Protein AF-A0A1N6X8H3-F1 (afdb_monomer_lite)

pLDDT: mean 77.15, std 18.6, range [37.75, 98.44]

Secondary structure (DSSP, 8-state):
---------------PPPP----------------HHHHHHHHHHHHHHHHHHHHHHHHHHHHHHHHHHHHHHHTS----GGGS------S--SEEEES---SSPPB---EEEEEEEHHHHHHHHSPTT-EEEE-TTS-TT-EEEEE-TTSBHHHHHHHHHHHHTEEEEEETTTTEEEEEE---TTHHHHHHHHHHHHHHHT--EEE----SS--S--SEEEEETTEEEEEEEPPP---

Structure (mmCIF, N/CA/C/O backbone):
data_AF-A0A1N6X8H3-F1
#
_entry.id   AF-A0A1N6X8H3-F1
#
loop_
_atom_site.group_PDB
_atom_site.id
_atom_site.type_symbol
_atom_site.label_atom_id
_atom_site.label_alt_id
_atom_site.label_comp_id
_atom_site.label_asym_id
_atom_site.label_entity_id
_atom_site.label_seq_id
_atom_site.pdbx_PDB_ins_code
_atom_site.Cartn_x
_atom_site.Cartn_y
_atom_site.Cartn_z
_atom_site.occupancy
_atom_site.B_iso_or_equiv
_atom_site.auth_seq_id
_atom_site.auth_comp_id
_atom_site.auth_asym_id
_atom_site.auth_atom_id
_atom_site.pdbx_PDB_model_num
ATOM 1 N N . MET A 1 1 ? -13.478 -11.233 27.869 1.00 41.69 1 MET A N 1
ATOM 2 C CA . MET A 1 1 ? -14.748 -11.443 28.601 1.00 41.69 1 MET A CA 1
ATOM 3 C C . MET A 1 1 ? -14.805 -12.864 29.155 1.00 41.69 1 MET A C 1
ATOM 5 O O . MET A 1 1 ? -15.107 -13.795 28.424 1.00 41.69 1 MET A O 1
ATOM 9 N N . LYS A 1 2 ? -14.464 -13.043 30.433 1.00 47.00 2 LYS A N 1
ATOM 10 C CA . LYS A 1 2 ? -14.702 -14.271 31.208 1.00 47.00 2 LYS A CA 1
ATOM 11 C C . LYS A 1 2 ? -14.842 -13.828 32.666 1.00 47.00 2 LYS A C 1
ATOM 13 O O . LYS A 1 2 ? -13.850 -13.610 33.349 1.00 47.00 2 LYS A O 1
ATOM 18 N N . TYR A 1 3 ? -16.076 -13.572 33.092 1.00 42.12 3 TYR A N 1
ATOM 19 C CA . TYR A 1 3 ? -16.389 -13.202 34.471 1.00 42.12 3 TYR A CA 1
ATOM 20 C C . TYR A 1 3 ? -16.365 -14.467 35.338 1.00 42.12 3 TYR A C 1
ATOM 22 O O . TYR A 1 3 ? -17.279 -15.285 35.267 1.00 42.12 3 TYR A O 1
ATOM 30 N N . MET A 1 4 ? -15.322 -14.640 36.154 1.00 45.06 4 MET A N 1
ATOM 31 C CA . MET A 1 4 ? -15.336 -15.598 37.263 1.00 45.06 4 MET A CA 1
ATOM 32 C C . MET A 1 4 ? -15.997 -14.934 38.473 1.00 45.06 4 MET A C 1
ATOM 34 O O . MET A 1 4 ? -15.381 -14.127 39.165 1.00 45.06 4 MET A O 1
ATOM 38 N N . LYS A 1 5 ? -17.259 -15.292 38.731 1.00 49.38 5 LYS A N 1
ATOM 39 C CA . LYS A 1 5 ? -17.931 -15.049 40.012 1.00 49.38 5 LYS A CA 1
ATOM 40 C C . LYS A 1 5 ? -17.278 -15.933 41.079 1.00 49.38 5 LYS A C 1
ATOM 42 O O . LYS A 1 5 ? -17.399 -17.154 41.020 1.00 49.38 5 LYS A O 1
ATOM 47 N N . ARG A 1 6 ? -16.590 -15.330 42.050 1.00 52.53 6 ARG A N 1
ATOM 48 C CA . ARG A 1 6 ? -16.213 -15.995 43.305 1.00 52.53 6 ARG A CA 1
ATOM 49 C C . ARG A 1 6 ? -17.296 -15.697 44.340 1.00 52.53 6 ARG A C 1
ATOM 51 O O . ARG A 1 6 ? -17.364 -14.588 44.854 1.00 52.53 6 ARG A O 1
ATOM 58 N N . ASN A 1 7 ? -18.140 -16.688 44.616 1.00 41.06 7 ASN A N 1
ATOM 59 C CA . ASN A 1 7 ? -19.006 -16.702 45.792 1.00 41.06 7 ASN A CA 1
ATOM 60 C C . ASN A 1 7 ? -18.126 -16.985 47.019 1.00 41.06 7 ASN A C 1
ATOM 62 O O . ASN A 1 7 ? -17.611 -18.094 47.157 1.00 41.06 7 ASN A O 1
ATOM 66 N N . LEU A 1 8 ? -17.937 -15.990 47.890 1.00 49.53 8 LEU A N 1
ATOM 67 C CA . LEU A 1 8 ? -17.409 -16.211 49.235 1.00 49.53 8 LEU A CA 1
ATOM 68 C C . LEU A 1 8 ? -18.551 -16.749 50.104 1.00 49.53 8 LEU A C 1
ATOM 70 O O . LEU A 1 8 ? -19.510 -16.037 50.397 1.00 49.53 8 LEU A O 1
ATOM 74 N N . GLY A 1 9 ? -18.457 -18.025 50.473 1.00 40.72 9 GLY A N 1
ATOM 75 C CA . GLY A 1 9 ? -19.319 -18.638 51.474 1.00 40.72 9 GLY A CA 1
ATOM 76 C C . GLY A 1 9 ? -19.023 -18.054 52.853 1.00 40.72 9 GLY A C 1
ATOM 77 O O . GLY A 1 9 ? -17.878 -18.046 53.301 1.00 40.72 9 GLY A O 1
ATOM 78 N N . ILE A 1 10 ? -20.067 -17.566 53.516 1.00 44.69 10 ILE A N 1
ATOM 79 C CA . ILE A 1 10 ? -20.043 -17.147 54.916 1.00 44.69 10 ILE A CA 1
ATOM 80 C C . ILE A 1 10 ? -19.961 -18.423 55.762 1.00 44.69 10 ILE A C 1
ATOM 82 O O . ILE A 1 10 ? -20.911 -19.201 55.825 1.00 44.69 10 ILE A O 1
ATOM 86 N N . ALA A 1 11 ? -18.802 -18.665 56.372 1.00 44.19 11 ALA A N 1
ATOM 87 C CA . ALA A 1 11 ? -18.611 -19.741 57.333 1.00 44.19 11 ALA A CA 1
ATOM 88 C C . ALA A 1 11 ? -19.259 -19.349 58.671 1.00 44.19 11 ALA A C 1
ATOM 90 O O . ALA A 1 11 ? -18.805 -18.427 59.346 1.00 44.19 11 ALA A O 1
ATOM 91 N N . ALA A 1 12 ? -20.328 -20.051 59.048 1.00 45.06 12 ALA A N 1
ATOM 92 C CA . ALA A 1 12 ? -20.916 -19.974 60.378 1.00 45.06 12 ALA A CA 1
ATOM 93 C C . ALA A 1 12 ? -20.013 -20.722 61.375 1.00 45.06 12 ALA A C 1
ATOM 95 O O . ALA A 1 12 ? -19.942 -21.950 61.363 1.00 45.06 12 ALA A O 1
ATOM 96 N N . LEU A 1 13 ? -19.307 -19.976 62.226 1.00 45.41 13 LEU A N 1
ATOM 97 C CA . LEU A 1 13 ? -18.529 -20.522 63.335 1.00 45.41 13 LEU A CA 1
ATOM 98 C C . LEU A 1 13 ? -19.456 -20.689 64.552 1.00 45.41 13 LEU A C 1
ATOM 100 O O . LEU A 1 13 ? -19.753 -19.725 65.254 1.00 45.41 13 LEU A O 1
ATOM 104 N N . ILE A 1 14 ? -19.937 -21.910 64.789 1.00 48.34 14 ILE A N 1
ATOM 105 C CA . ILE A 1 14 ? -20.640 -22.287 66.024 1.00 48.34 14 ILE A CA 1
ATOM 106 C C . ILE A 1 14 ? -19.569 -22.704 67.036 1.00 48.34 14 ILE A C 1
ATOM 108 O O . ILE A 1 14 ? -19.015 -23.798 66.955 1.00 48.34 14 ILE A O 1
ATOM 112 N N . GLY A 1 15 ? -19.239 -21.798 67.957 1.00 42.59 15 GLY A N 1
ATOM 113 C CA . GLY A 1 15 ? -18.366 -22.064 69.097 1.00 42.59 15 GLY A CA 1
ATOM 114 C C . GLY A 1 15 ? -19.185 -22.437 70.329 1.00 42.59 15 GLY A C 1
ATOM 115 O O . GLY A 1 15 ? -19.871 -21.594 70.903 1.00 42.59 15 GLY A O 1
ATOM 116 N N . THR A 1 16 ? -19.109 -23.702 70.732 1.00 43.97 16 THR A N 1
ATOM 117 C CA . THR A 1 16 ? -19.693 -24.243 71.964 1.00 43.97 16 THR A CA 1
ATOM 118 C C . THR A 1 16 ? -18.916 -23.726 73.179 1.00 43.97 16 THR A C 1
ATOM 120 O O . THR A 1 16 ? -17.730 -24.018 73.320 1.00 43.97 16 THR A O 1
ATOM 123 N N . ILE A 1 17 ? -19.571 -22.975 74.068 1.00 47.41 17 ILE A N 1
ATOM 124 C CA . ILE A 1 17 ? -19.000 -22.525 75.347 1.00 47.41 17 ILE A CA 1
ATOM 125 C C . ILE A 1 17 ? -19.418 -23.513 76.441 1.00 47.41 17 ILE A C 1
ATOM 127 O O . ILE A 1 17 ? -20.605 -23.707 76.699 1.00 47.41 17 ILE A O 1
ATOM 131 N N . ALA A 1 18 ? -18.426 -24.140 77.074 1.00 46.22 18 ALA A N 1
ATOM 132 C CA . ALA A 1 18 ? -18.598 -24.968 78.259 1.00 46.22 18 ALA A CA 1
ATOM 133 C C . ALA A 1 18 ? -18.767 -24.082 79.506 1.00 46.22 18 ALA A C 1
ATOM 135 O O . ALA A 1 18 ? -17.963 -23.187 79.761 1.00 46.22 18 ALA A O 1
ATOM 136 N N . LEU A 1 19 ? -19.821 -24.355 80.276 1.00 45.12 19 LEU A N 1
ATOM 137 C CA . LEU A 1 19 ? -20.114 -23.753 81.575 1.00 45.12 19 LEU A CA 1
ATOM 138 C C . LEU A 1 19 ? -19.114 -24.238 82.637 1.00 45.12 19 LEU A C 1
ATOM 140 O O . LEU A 1 19 ? -19.075 -25.429 82.945 1.00 45.12 19 LEU A O 1
ATOM 144 N N . SER A 1 20 ? -18.386 -23.311 83.263 1.00 43.59 20 SER A N 1
ATOM 145 C CA . SER A 1 20 ? -17.896 -23.477 84.633 1.00 43.59 20 SER A CA 1
ATOM 146 C C . SER A 1 20 ? -18.499 -22.378 85.512 1.00 43.59 20 SER A C 1
ATOM 148 O O . SER A 1 20 ? -18.544 -21.203 85.154 1.00 43.59 20 SER A O 1
ATOM 150 N N . LEU A 1 21 ? -19.069 -22.811 86.634 1.00 49.66 21 LEU A N 1
ATOM 151 C CA . LEU A 1 21 ? -19.737 -21.991 87.638 1.00 49.66 21 LEU A CA 1
ATOM 152 C C . LEU A 1 21 ? -18.700 -21.218 88.459 1.00 49.66 21 LEU A C 1
ATOM 154 O O . LEU A 1 21 ? -17.760 -21.818 88.978 1.00 49.66 21 LEU A O 1
ATOM 158 N N . GLY A 1 22 ? -18.917 -19.918 88.651 1.00 48.22 22 GLY A N 1
ATOM 159 C CA . GLY A 1 22 ? -18.161 -19.133 89.622 1.00 48.22 22 GLY A CA 1
ATOM 160 C C . GLY A 1 22 ? -18.391 -17.633 89.482 1.00 48.22 22 GLY A C 1
ATOM 161 O O . GLY A 1 22 ? -17.963 -17.052 88.497 1.00 48.22 22 GLY A O 1
ATOM 162 N N . THR A 1 23 ? -19.031 -17.068 90.511 1.00 47.19 23 THR A N 1
ATOM 163 C CA . THR A 1 23 ? -19.213 -15.644 90.855 1.00 47.19 23 THR A CA 1
ATOM 164 C C . THR A 1 23 ? -20.127 -14.784 89.967 1.00 47.19 23 THR A C 1
ATOM 166 O O . THR A 1 23 ? -19.977 -14.654 88.757 1.00 47.19 23 THR A O 1
ATOM 169 N N . GLU A 1 24 ? -21.114 -14.172 90.632 1.00 49.62 24 GLU A N 1
ATOM 170 C CA . GLU A 1 24 ? -22.126 -13.263 90.089 1.00 49.62 24 GLU A CA 1
ATOM 171 C C . GLU A 1 24 ? -21.493 -11.967 89.556 1.00 49.62 24 GLU A C 1
ATOM 173 O O . GLU A 1 24 ? -21.502 -10.918 90.198 1.00 49.62 24 GLU A O 1
ATOM 178 N N . ALA A 1 25 ? -20.940 -12.019 88.349 1.00 47.16 25 ALA A N 1
ATOM 179 C CA . ALA A 1 25 ? -20.720 -10.827 87.550 1.00 47.16 25 ALA A CA 1
ATOM 180 C C . ALA A 1 25 ? -22.049 -10.472 86.872 1.00 47.16 25 ALA A C 1
ATOM 182 O O . ALA A 1 25 ? -22.536 -11.210 86.015 1.00 47.16 25 ALA A O 1
ATOM 183 N N . GLN A 1 26 ? -22.653 -9.346 87.258 1.00 55.22 26 GLN A N 1
ATOM 184 C CA . GLN A 1 26 ? -23.800 -8.771 86.556 1.00 55.22 26 GLN A CA 1
ATOM 185 C C . GLN A 1 26 ? -23.383 -8.377 85.131 1.00 55.22 26 GLN A C 1
ATOM 187 O O . GLN A 1 26 ? -22.990 -7.243 84.859 1.00 55.22 26 GLN A O 1
ATOM 192 N N . ALA A 1 27 ? -23.452 -9.332 84.209 1.00 47.75 27 ALA A N 1
ATOM 193 C CA . ALA A 1 27 ? -23.262 -9.099 82.792 1.00 47.75 27 ALA A CA 1
ATOM 194 C C . ALA A 1 27 ? -24.467 -8.304 82.267 1.00 47.75 27 ALA A C 1
ATOM 196 O O . ALA A 1 27 ? -25.529 -8.854 81.977 1.00 47.75 27 ALA A O 1
ATOM 197 N N . ARG A 1 28 ? -24.318 -6.979 82.165 1.00 50.69 28 ARG A N 1
ATOM 198 C CA . ARG A 1 28 ? -25.241 -6.141 81.393 1.00 50.69 28 ARG A CA 1
ATOM 199 C C . ARG A 1 28 ? -25.093 -6.505 79.918 1.00 50.69 28 ARG A C 1
ATOM 201 O O . ARG A 1 28 ? -24.111 -6.139 79.278 1.00 50.69 28 ARG A O 1
ATOM 208 N N . LEU A 1 29 ? -26.081 -7.220 79.390 1.00 46.72 29 LEU A N 1
ATOM 209 C CA . LEU A 1 29 ? -26.245 -7.454 77.961 1.00 46.72 29 LEU A CA 1
ATOM 210 C C . LEU A 1 29 ? -26.566 -6.113 77.283 1.00 46.72 29 LEU A C 1
ATOM 212 O O . LEU A 1 29 ? -27.698 -5.637 77.323 1.00 46.72 29 LEU A O 1
ATOM 216 N N . VAL A 1 30 ? -25.557 -5.478 76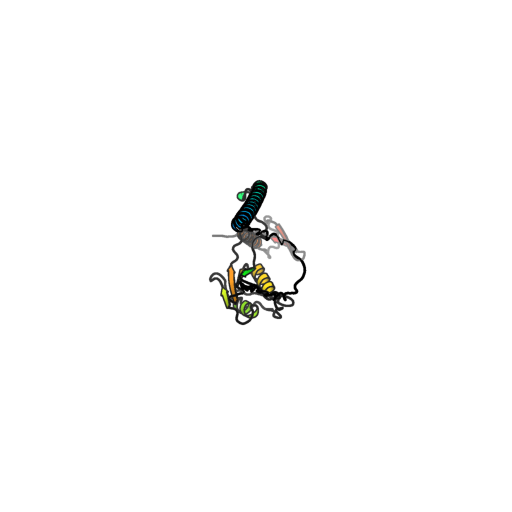.690 1.00 52.34 30 VAL A N 1
ATOM 217 C CA . VAL A 1 30 ? -25.744 -4.302 75.833 1.00 52.34 30 VAL A CA 1
ATOM 218 C C . VAL A 1 30 ? -25.999 -4.824 74.423 1.00 52.34 30 VAL A C 1
ATOM 220 O O . VAL A 1 30 ? -25.072 -5.213 73.717 1.00 52.34 30 VAL A O 1
ATOM 223 N N . ILE A 1 31 ? -27.269 -4.891 74.026 1.00 51.56 31 ILE A N 1
ATOM 224 C CA . ILE A 1 31 ? -27.651 -5.206 72.647 1.00 51.56 31 ILE A CA 1
ATOM 225 C C . ILE A 1 31 ? -27.338 -3.965 71.809 1.00 51.56 31 ILE A C 1
ATOM 227 O O . ILE A 1 31 ? -28.112 -3.012 71.778 1.00 51.56 31 ILE A O 1
ATOM 231 N N . ILE A 1 32 ? -26.178 -3.956 71.156 1.00 54.97 32 ILE A N 1
ATOM 232 C CA . ILE A 1 32 ? -25.848 -2.955 70.141 1.00 54.97 32 ILE A CA 1
ATOM 233 C C . ILE A 1 32 ? -26.652 -3.338 68.895 1.00 54.97 32 ILE A C 1
ATOM 235 O O . ILE A 1 32 ? -26.255 -4.219 68.133 1.00 54.97 32 ILE A O 1
ATOM 239 N N . GLN A 1 33 ? -27.822 -2.725 68.710 1.00 57.78 33 GLN A N 1
ATOM 240 C CA . GLN A 1 33 ? -28.518 -2.773 67.427 1.00 57.78 33 GLN A CA 1
ATOM 241 C C . GLN A 1 33 ? -27.672 -1.992 66.422 1.00 57.78 33 GLN A C 1
ATOM 243 O O . GLN A 1 33 ? -27.722 -0.766 66.363 1.00 57.78 33 GLN A O 1
ATOM 248 N N . HIS A 1 34 ? -26.839 -2.705 65.664 1.00 57.81 34 HIS A N 1
ATOM 249 C CA . HIS A 1 34 ? -26.201 -2.129 64.492 1.00 57.81 34 HIS A CA 1
ATOM 250 C C . HIS A 1 34 ? -27.289 -1.825 63.468 1.00 57.81 34 HIS A C 1
ATOM 252 O O . HIS A 1 34 ? -27.875 -2.731 62.875 1.00 57.81 34 HIS A O 1
ATOM 258 N N . ASP A 1 35 ? -27.563 -0.539 63.297 1.00 71.44 35 ASP A N 1
ATOM 259 C CA . ASP A 1 35 ? -28.580 -0.026 62.394 1.00 71.44 35 ASP A CA 1
ATOM 260 C C . ASP A 1 35 ? -28.075 -0.159 60.945 1.00 71.44 35 ASP A C 1
ATOM 262 O O . ASP A 1 35 ? -27.539 0.772 60.345 1.00 71.44 35 ASP A O 1
ATOM 266 N N . GLN A 1 36 ? -28.151 -1.376 60.393 1.00 75.00 36 GLN A N 1
ATOM 267 C CA . GLN A 1 36 ? -27.615 -1.722 59.067 1.00 75.00 36 GLN A CA 1
ATOM 268 C C . GLN A 1 36 ? -28.177 -0.828 57.951 1.00 75.00 36 GLN A C 1
ATOM 270 O O . GLN A 1 36 ? -27.503 -0.587 56.952 1.00 75.00 36 GLN A O 1
ATOM 275 N N . ALA A 1 37 ? -29.381 -0.284 58.145 1.00 74.00 37 ALA A N 1
ATOM 276 C CA . ALA A 1 37 ? -29.999 0.666 57.230 1.00 74.00 37 ALA A CA 1
ATOM 277 C C . ALA A 1 37 ? -29.229 1.998 57.138 1.00 74.00 37 ALA A C 1
ATOM 279 O O . ALA A 1 37 ? -29.144 2.580 56.057 1.00 74.00 37 ALA A O 1
ATOM 280 N N . ALA A 1 38 ? -28.635 2.471 58.239 1.00 77.31 38 ALA A N 1
ATOM 281 C CA . ALA A 1 38 ? -27.833 3.692 58.242 1.00 77.31 38 ALA A CA 1
ATOM 282 C C . ALA A 1 38 ? -26.515 3.499 57.474 1.00 77.31 38 ALA A C 1
ATOM 284 O O . ALA A 1 38 ? -26.146 4.352 56.671 1.00 77.31 38 ALA A O 1
ATOM 285 N N . ILE A 1 39 ? -25.872 2.339 57.645 1.00 79.19 39 ILE A N 1
ATOM 286 C CA . ILE A 1 39 ? -24.613 1.987 56.969 1.00 79.19 39 ILE A CA 1
ATOM 287 C C . ILE A 1 39 ? -24.816 1.867 55.451 1.00 79.19 39 ILE A C 1
ATOM 289 O O . ILE A 1 39 ? -24.017 2.388 54.679 1.00 79.19 39 ILE A O 1
ATOM 293 N N . ILE A 1 40 ? -25.904 1.228 55.006 1.00 83.19 40 ILE A N 1
ATOM 294 C CA . ILE A 1 40 ? -26.219 1.100 53.571 1.00 83.19 40 ILE A CA 1
ATOM 295 C C . ILE A 1 40 ? -26.457 2.479 52.945 1.00 83.19 40 ILE A C 1
ATOM 297 O O . ILE A 1 40 ? -25.931 2.775 51.876 1.00 83.19 40 ILE A O 1
ATOM 301 N N . LYS A 1 41 ? -27.191 3.355 53.638 1.00 85.62 41 LYS A N 1
ATOM 302 C CA . LYS A 1 41 ? -27.473 4.715 53.162 1.00 85.62 41 LYS A CA 1
ATOM 303 C C . LYS A 1 41 ? -26.212 5.580 53.054 1.00 85.62 41 LYS A C 1
ATOM 305 O O . LYS A 1 41 ? -26.138 6.456 52.193 1.00 85.62 41 LYS A O 1
ATOM 310 N N . GLU A 1 42 ? -25.235 5.357 53.927 1.00 86.31 42 GLU A N 1
ATOM 311 C CA . GLU A 1 42 ? -23.939 6.035 53.885 1.00 86.31 42 GLU A CA 1
ATOM 312 C C . GLU A 1 42 ? -23.081 5.525 52.719 1.00 86.31 42 GLU A C 1
ATOM 314 O O . GLU A 1 42 ? -22.592 6.330 51.930 1.00 86.31 42 GLU A O 1
ATOM 319 N N . GLN A 1 43 ? -23.031 4.207 52.501 1.00 87.88 43 GLN A N 1
ATOM 320 C CA . GLN A 1 43 ? -22.351 3.607 51.346 1.00 87.88 43 GLN A CA 1
ATOM 321 C C . GLN A 1 43 ? -22.957 4.039 50.003 1.00 87.88 43 GLN A C 1
ATOM 323 O O . GLN A 1 43 ? -22.231 4.266 49.036 1.00 87.88 43 GLN A O 1
ATOM 328 N N . GLU A 1 44 ? -24.282 4.176 49.923 1.00 89.81 44 GLU A N 1
ATOM 329 C CA . GLU A 1 44 ? -24.955 4.683 48.723 1.00 89.81 44 GLU A CA 1
ATOM 330 C C . GLU A 1 44 ? -24.615 6.152 48.449 1.00 89.81 44 GLU A C 1
ATOM 332 O O . GLU A 1 44 ? -24.423 6.527 47.292 1.00 89.81 44 GLU A O 1
ATOM 337 N N . ARG A 1 45 ? -24.481 6.978 49.495 1.00 88.88 45 ARG A N 1
ATOM 338 C CA . ARG A 1 45 ? -24.030 8.371 49.360 1.00 88.88 45 ARG A CA 1
ATOM 339 C C . ARG A 1 45 ? -22.582 8.460 48.897 1.00 88.88 45 ARG A C 1
ATOM 341 O O . ARG A 1 45 ? -22.309 9.206 47.964 1.00 88.88 45 ARG A O 1
ATOM 348 N N . GLU A 1 46 ? -21.684 7.685 49.500 1.00 90.31 46 GLU A N 1
ATOM 349 C CA . GLU A 1 46 ? -20.273 7.643 49.098 1.00 90.31 46 GLU A CA 1
ATOM 350 C C . GLU A 1 46 ? -20.116 7.169 47.652 1.00 90.31 46 GLU A C 1
ATOM 352 O O . GLU A 1 46 ? -19.351 7.750 46.881 1.00 90.31 46 GLU A O 1
ATOM 357 N N . LYS A 1 47 ? -20.881 6.147 47.254 1.00 92.19 47 LYS A N 1
ATOM 358 C CA . LYS A 1 47 ? -20.880 5.645 45.880 1.00 92.19 47 LYS A CA 1
ATOM 359 C C . LYS A 1 47 ? -21.395 6.695 44.894 1.00 92.19 47 LYS A C 1
ATOM 361 O O . LYS A 1 47 ? -20.759 6.900 43.865 1.00 92.19 47 LYS A O 1
ATOM 366 N N . ALA A 1 48 ? -22.496 7.375 45.212 1.00 91.12 48 ALA A N 1
ATOM 367 C CA . ALA A 1 48 ? -23.032 8.440 44.367 1.00 91.12 48 ALA A CA 1
ATOM 368 C C . ALA A 1 48 ? -22.060 9.628 44.251 1.00 91.12 48 ALA A C 1
ATOM 370 O O . ALA A 1 48 ? -21.917 10.208 43.178 1.00 91.12 48 ALA A O 1
ATOM 371 N N . GLU A 1 49 ? -21.351 9.972 45.329 1.00 93.06 49 GLU A N 1
ATOM 372 C CA . GLU A 1 49 ? -20.335 11.028 45.307 1.00 93.06 49 GLU A CA 1
ATOM 373 C C . GLU A 1 49 ? -19.112 10.633 44.462 1.00 93.06 49 GLU A C 1
ATOM 375 O O . GLU A 1 49 ? -18.579 11.455 43.715 1.00 93.06 49 GLU A O 1
ATOM 380 N N . LEU A 1 50 ? -18.679 9.372 44.541 1.00 91.19 50 LEU A N 1
ATOM 381 C CA . LEU A 1 50 ? -17.604 8.826 43.707 1.00 91.19 50 LEU A CA 1
ATOM 382 C C . LEU A 1 50 ? -17.982 8.790 42.224 1.00 91.19 50 LEU A C 1
ATOM 384 O O . LEU A 1 50 ? -17.169 9.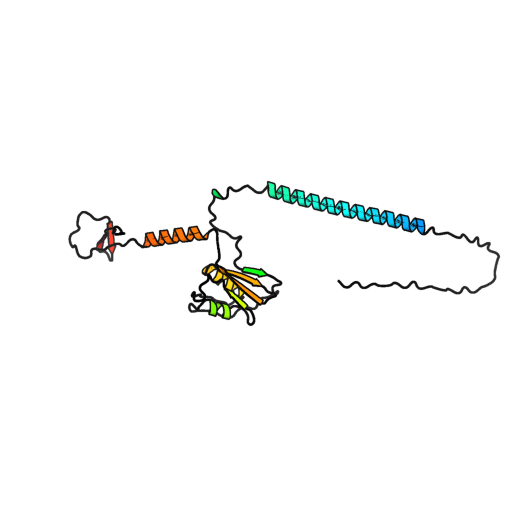176 41.385 1.00 91.19 50 LEU A O 1
ATOM 388 N N . GLU A 1 51 ? -19.203 8.361 41.900 1.00 92.50 51 GLU A N 1
ATOM 389 C CA . GLU A 1 51 ? -19.714 8.356 40.525 1.00 92.50 51 GLU A CA 1
ATOM 390 C C . GLU A 1 51 ? -19.793 9.786 39.969 1.00 92.50 51 GLU A C 1
ATOM 392 O O . GLU A 1 51 ? -19.264 10.045 38.890 1.00 92.50 51 GLU A O 1
ATOM 397 N N . ALA A 1 52 ? -20.306 10.746 40.745 1.00 92.62 52 ALA A N 1
ATOM 398 C CA . ALA A 1 52 ? -20.355 12.151 40.338 1.00 92.62 52 ALA A CA 1
ATOM 399 C C . ALA A 1 52 ? -18.957 12.768 40.124 1.00 92.62 52 ALA A C 1
ATOM 401 O O . ALA A 1 52 ? -18.754 13.534 39.181 1.00 92.62 52 ALA A O 1
ATOM 402 N N . LYS A 1 53 ? -17.969 12.425 40.966 1.00 93.31 53 LYS A N 1
ATOM 403 C CA . LYS A 1 53 ? -16.574 12.869 40.783 1.00 93.31 53 LYS A CA 1
ATOM 404 C C . LYS A 1 53 ? -15.954 12.290 39.513 1.00 93.31 53 LYS A C 1
ATOM 406 O O . LYS A 1 53 ? -15.282 13.020 38.789 1.00 93.31 53 LYS A O 1
ATOM 411 N N . LEU A 1 54 ? -16.200 11.010 39.230 1.00 93.31 54 LEU A N 1
ATOM 412 C CA . LEU A 1 54 ? -15.690 10.353 38.029 1.00 93.31 54 LEU A CA 1
ATOM 413 C C . LEU A 1 54 ? -16.298 10.956 36.754 1.00 93.31 54 LEU A C 1
ATOM 415 O O . LEU A 1 54 ? -15.581 11.184 35.782 1.00 93.31 54 LEU A O 1
ATOM 419 N N . GLU A 1 55 ? -17.601 11.240 36.756 1.00 93.19 55 GLU A N 1
ATOM 420 C CA . GLU A 1 55 ? -18.278 11.884 35.624 1.00 93.19 55 GLU A CA 1
ATOM 421 C C . GLU A 1 55 ? -17.768 13.311 35.390 1.00 93.19 55 GLU A C 1
ATOM 423 O O . GLU A 1 55 ? -17.488 13.688 34.250 1.00 93.19 55 GLU A O 1
ATOM 428 N N . ALA A 1 56 ? -17.570 14.089 36.459 1.00 92.56 56 ALA A N 1
ATOM 429 C CA . ALA A 1 56 ? -17.007 15.435 36.364 1.00 92.56 56 ALA A CA 1
ATOM 430 C C . ALA A 1 56 ? -15.572 15.428 35.805 1.00 92.56 56 ALA A C 1
ATOM 432 O O . ALA A 1 56 ? -15.233 16.261 34.964 1.00 92.56 56 ALA A O 1
ATOM 433 N N . GLU A 1 57 ? -14.741 14.467 36.218 1.00 93.69 57 GLU A N 1
ATOM 434 C CA . GLU A 1 57 ? -13.380 14.301 35.695 1.00 93.69 57 GLU A CA 1
ATOM 435 C C . GLU A 1 57 ? -13.381 13.908 34.208 1.00 93.69 57 GLU A C 1
ATOM 437 O O . GLU A 1 57 ? -12.609 14.450 33.414 1.00 93.69 57 GLU A O 1
ATOM 442 N N . GLN A 1 58 ? -14.272 12.999 33.798 1.00 93.44 58 GLN A N 1
ATOM 443 C CA . GLN A 1 58 ? -14.410 12.614 32.391 1.00 93.44 58 GLN A CA 1
ATOM 444 C C . GLN A 1 58 ? -14.847 13.791 31.515 1.00 93.44 58 GLN A C 1
ATOM 446 O O . GLN A 1 58 ? -14.282 13.983 30.438 1.00 93.44 58 GLN A O 1
ATOM 451 N N . LEU A 1 59 ? -15.805 14.594 31.984 1.00 93.19 59 LEU A N 1
ATOM 452 C CA . LEU A 1 59 ? -16.264 15.798 31.291 1.00 93.19 59 LEU A CA 1
ATOM 453 C C . LEU A 1 59 ? -15.151 16.841 31.151 1.00 93.19 59 LEU A C 1
ATOM 455 O O . LEU A 1 59 ? -14.944 17.352 30.052 1.00 93.19 59 LEU A O 1
ATOM 459 N N . ALA A 1 60 ? -14.389 17.099 32.217 1.00 93.69 60 ALA A N 1
ATOM 460 C CA . ALA A 1 60 ? -13.253 18.020 32.169 1.00 93.69 60 ALA A CA 1
ATOM 461 C C . ALA A 1 60 ? -12.195 17.564 31.150 1.00 93.69 60 ALA A C 1
ATOM 463 O O . ALA A 1 60 ? -11.691 18.362 30.363 1.00 93.69 60 ALA A O 1
ATOM 464 N N . ARG A 1 61 ? -11.918 16.256 31.094 1.00 92.81 61 ARG A N 1
ATOM 465 C CA . ARG A 1 61 ? -10.960 15.679 30.142 1.00 92.81 61 ARG A CA 1
ATOM 466 C C . ARG A 1 61 ? -11.439 15.729 28.690 1.00 92.81 61 ARG A C 1
ATOM 468 O O . ARG A 1 61 ? -10.618 15.751 27.775 1.00 92.81 61 ARG A O 1
ATOM 475 N N . ILE A 1 62 ? -12.751 15.689 28.457 1.00 92.19 62 ILE A N 1
ATOM 476 C CA . ILE A 1 62 ? -13.327 15.879 27.119 1.00 92.19 62 ILE A CA 1
ATOM 477 C C . ILE A 1 62 ? -13.183 17.345 26.704 1.00 92.19 62 ILE A C 1
ATOM 479 O O . ILE A 1 62 ? -12.690 17.600 25.610 1.00 92.19 62 ILE A O 1
ATOM 483 N N . GLN A 1 63 ? -13.525 18.286 27.589 1.00 91.88 63 GLN A N 1
ATOM 484 C CA . GLN A 1 63 ? -13.409 19.723 27.317 1.00 91.88 63 GLN A CA 1
ATOM 485 C C . GLN A 1 63 ? -11.964 20.142 27.025 1.00 91.88 63 GLN A C 1
ATOM 487 O O . GLN A 1 63 ? -11.721 20.834 26.042 1.00 91.88 63 GLN A O 1
ATOM 492 N N . GLU A 1 64 ? -10.994 19.649 27.799 1.00 92.94 64 GLU A N 1
ATOM 493 C CA . GLU A 1 64 ? -9.568 19.909 27.557 1.00 92.94 64 GLU A CA 1
ATOM 494 C C . GLU A 1 64 ? -9.130 19.441 26.157 1.00 92.94 64 GLU A C 1
ATOM 496 O O . GLU A 1 64 ? -8.457 20.168 25.427 1.00 92.94 64 GLU A O 1
ATOM 501 N N . LYS A 1 65 ? -9.566 18.247 25.734 1.00 91.88 65 LYS A N 1
ATOM 502 C CA . LYS A 1 65 ? -9.265 17.727 24.391 1.00 91.88 65 LYS A CA 1
ATOM 503 C C . LYS A 1 65 ? -9.935 18.531 23.282 1.00 91.88 65 LYS A C 1
ATOM 505 O O . LYS A 1 65 ? -9.355 18.677 22.210 1.00 91.88 65 LYS A O 1
ATOM 510 N N . GLU A 1 66 ? -11.154 19.012 23.504 1.00 92.12 66 GLU A N 1
ATOM 511 C CA . GLU A 1 66 ? -11.858 19.853 22.534 1.00 92.12 66 GLU A CA 1
ATOM 512 C C . GLU A 1 66 ? -11.164 21.208 22.362 1.00 92.12 66 GLU A C 1
ATOM 514 O O . GLU A 1 66 ? -10.983 21.661 21.230 1.00 92.12 66 GLU A O 1
ATOM 519 N N . GLU A 1 67 ? -10.711 21.823 23.458 1.00 90.81 67 GLU A N 1
ATOM 520 C CA . GLU A 1 67 ? -9.926 23.060 23.415 1.00 90.81 67 GLU A CA 1
ATOM 521 C C . GLU A 1 67 ? -8.578 22.855 22.711 1.00 90.81 67 GLU A C 1
ATOM 523 O O . GLU A 1 67 ? -8.191 23.683 21.884 1.00 90.81 67 GLU A O 1
ATOM 528 N N . GLU A 1 68 ? -7.899 21.728 22.949 1.00 88.12 68 GLU A N 1
ATOM 529 C CA . GLU A 1 68 ? -6.651 21.378 22.260 1.00 88.12 68 GLU A CA 1
ATOM 530 C C . GLU A 1 68 ? -6.865 21.199 20.748 1.00 88.12 68 GLU A C 1
ATOM 532 O O . GLU A 1 68 ? -6.123 21.765 19.941 1.00 88.12 68 GLU A O 1
ATOM 537 N N . ILE A 1 69 ? -7.913 20.473 20.338 1.00 85.12 69 ILE A N 1
ATOM 538 C CA . ILE A 1 69 ? -8.261 20.299 18.918 1.00 85.12 69 ILE A CA 1
ATOM 539 C C . ILE A 1 69 ? -8.544 21.655 18.270 1.00 85.12 69 ILE A C 1
ATOM 541 O O . ILE A 1 69 ? -8.037 21.933 17.181 1.00 85.12 69 ILE A O 1
ATOM 545 N N . LYS A 1 70 ? -9.305 22.518 18.948 1.00 85.12 70 LYS A N 1
ATOM 546 C CA . LYS A 1 70 ? -9.654 23.842 18.434 1.00 85.12 70 LYS A CA 1
ATOM 547 C C . LYS A 1 70 ? -8.428 24.748 18.304 1.00 85.12 70 LYS A C 1
ATOM 549 O O . LYS A 1 70 ? -8.263 25.392 17.271 1.00 85.12 70 LYS A O 1
ATOM 554 N N . ALA A 1 71 ? -7.530 24.741 19.288 1.00 84.06 71 ALA A N 1
ATOM 555 C CA . ALA A 1 71 ? -6.272 25.484 19.222 1.00 84.06 71 ALA A CA 1
ATOM 556 C C . ALA A 1 71 ? -5.380 24.998 18.066 1.00 84.06 71 ALA A C 1
ATOM 558 O O . ALA A 1 71 ? -4.782 25.806 17.355 1.00 84.06 71 ALA A O 1
ATOM 559 N N . VAL A 1 72 ? -5.328 23.683 17.825 1.00 81.25 72 VAL A N 1
ATOM 560 C CA . VAL A 1 72 ? -4.599 23.100 16.689 1.00 81.25 72 VAL A CA 1
ATOM 561 C C . VAL A 1 72 ? -5.235 23.489 15.351 1.00 81.25 72 VAL A C 1
ATOM 563 O O . VAL A 1 72 ? -4.514 23.734 14.385 1.00 81.25 72 VAL A O 1
ATOM 566 N N . GLU A 1 73 ? -6.563 23.561 15.263 1.00 79.00 73 GLU A N 1
ATOM 567 C CA . GLU A 1 73 ? -7.258 24.008 14.052 1.00 79.00 73 GLU A CA 1
ATOM 568 C C . GLU A 1 73 ? -7.068 25.499 13.769 1.00 79.00 73 GLU A C 1
ATOM 570 O O . GLU A 1 73 ? -6.827 25.866 12.619 1.00 79.00 73 GLU A O 1
ATOM 575 N N . GLU A 1 74 ? -7.106 26.350 14.794 1.00 80.38 74 GLU A N 1
ATOM 576 C CA . GLU A 1 74 ? -6.839 27.787 14.663 1.00 80.38 74 GLU A CA 1
ATOM 577 C C . GLU A 1 74 ? -5.368 28.067 14.309 1.00 80.38 74 GLU A C 1
ATOM 579 O O . GLU A 1 74 ? -5.076 29.009 13.571 1.00 80.38 74 GLU A O 1
ATOM 584 N N . ALA A 1 75 ? -4.444 27.209 14.753 1.00 76.06 75 ALA A N 1
ATOM 585 C CA . ALA A 1 75 ? -3.028 27.279 14.398 1.00 76.06 75 ALA A CA 1
ATOM 586 C C . ALA A 1 75 ? -2.707 26.760 12.981 1.00 76.06 75 ALA A C 1
ATOM 588 O O . ALA A 1 75 ? -1.586 26.957 12.497 1.00 76.06 75 ALA A O 1
ATOM 589 N N . LYS A 1 76 ? -3.646 26.105 12.278 1.00 77.44 76 LYS A N 1
ATOM 590 C CA . LYS A 1 76 ? -3.427 25.696 10.882 1.00 77.44 76 LYS A CA 1
ATOM 591 C C . LYS A 1 76 ? -3.446 26.928 9.982 1.00 77.44 76 LYS A C 1
ATOM 593 O O . LYS A 1 76 ? -4.490 27.516 9.707 1.00 77.44 76 LYS A O 1
ATOM 598 N N . VAL A 1 77 ? -2.271 27.278 9.465 1.00 76.44 77 VAL A N 1
ATOM 599 C CA . VAL A 1 77 ? -2.117 28.262 8.390 1.00 76.44 77 VAL A CA 1
ATOM 600 C C . VAL A 1 77 ? -3.037 27.868 7.232 1.00 76.44 77 VAL A C 1
ATOM 602 O O . VAL A 1 77 ? -2.940 26.764 6.694 1.00 76.44 77 VAL A O 1
ATOM 605 N N . ARG A 1 78 ? -3.960 28.761 6.862 1.00 69.75 78 ARG A N 1
ATOM 606 C CA . ARG A 1 78 ? -4.829 28.567 5.699 1.00 69.75 78 ARG A CA 1
ATOM 607 C C . ARG A 1 78 ? -3.990 28.757 4.441 1.00 69.75 78 ARG A C 1
ATOM 609 O O . ARG A 1 78 ? -3.671 29.882 4.072 1.00 69.75 78 ARG A O 1
ATOM 616 N N . PHE A 1 79 ? -3.613 27.652 3.812 1.00 72.38 79 PHE A N 1
ATOM 617 C CA . PHE A 1 79 ? -2.963 27.670 2.508 1.00 72.38 79 PHE A CA 1
ATOM 618 C C . PHE A 1 79 ? -4.023 27.854 1.424 1.00 72.38 79 PHE A C 1
ATOM 620 O O . PHE A 1 79 ? -5.001 27.106 1.381 1.00 72.38 79 PHE A O 1
ATOM 627 N N . ASP A 1 80 ? -3.831 28.837 0.546 1.00 79.19 80 ASP A N 1
ATOM 628 C CA . ASP A 1 80 ? -4.618 28.924 -0.681 1.00 79.19 80 ASP A CA 1
ATOM 629 C C . ASP A 1 80 ? -4.122 27.852 -1.654 1.00 79.19 80 ASP A C 1
ATOM 631 O O . ASP A 1 80 ? -3.107 28.019 -2.334 1.00 79.19 80 ASP A O 1
ATOM 635 N N . VAL A 1 81 ? -4.839 26.730 -1.679 1.00 75.56 81 VAL A N 1
ATOM 636 C CA . VAL A 1 81 ? -4.519 25.531 -2.465 1.00 75.56 81 VAL A CA 1
ATOM 637 C C . VAL A 1 81 ? -4.360 25.847 -3.957 1.00 75.56 81 VAL A C 1
ATOM 639 O O . VAL A 1 81 ? -3.587 25.178 -4.632 1.00 75.56 81 VAL A O 1
ATOM 642 N N . ASN A 1 82 ? -5.015 26.893 -4.470 1.00 77.88 82 ASN A N 1
ATOM 643 C CA . ASN A 1 82 ? -4.948 27.252 -5.889 1.00 77.88 82 ASN A CA 1
ATOM 644 C C . ASN A 1 82 ? -3.671 28.015 -6.270 1.00 77.88 82 ASN A C 1
ATOM 646 O O . ASN A 1 82 ? -3.328 28.093 -7.448 1.00 77.88 82 ASN A O 1
ATOM 650 N N . SER A 1 83 ? -2.971 28.591 -5.291 1.00 80.44 83 SER A N 1
ATOM 651 C CA . SER A 1 83 ? -1.770 29.405 -5.521 1.00 80.44 83 SER A CA 1
ATOM 652 C C . SER A 1 83 ? -0.467 28.596 -5.522 1.00 80.44 83 SER A C 1
ATOM 654 O O . SER A 1 83 ? 0.591 29.130 -5.861 1.00 80.44 83 SER A O 1
ATOM 656 N N . TYR A 1 84 ? -0.533 27.303 -5.182 1.00 75.31 84 TYR A N 1
ATOM 657 C CA . TYR A 1 84 ? 0.629 26.427 -5.069 1.00 75.31 84 TYR A CA 1
ATOM 658 C C . TYR A 1 84 ? 0.460 25.149 -5.888 1.00 75.31 84 TYR A C 1
ATOM 660 O O . TYR A 1 84 ? -0.596 24.526 -5.919 1.00 75.31 84 TYR A O 1
ATOM 668 N N . GLN A 1 85 ? 1.550 24.721 -6.515 1.00 77.62 85 GLN A N 1
ATOM 669 C CA . GLN A 1 85 ? 1.621 23.465 -7.249 1.00 77.62 85 GLN A CA 1
ATOM 670 C C . GLN A 1 85 ? 2.144 22.355 -6.332 1.00 77.62 85 GLN A C 1
ATOM 672 O O . GLN A 1 85 ? 3.175 22.517 -5.672 1.00 77.62 85 GLN A O 1
ATOM 677 N N . VAL A 1 86 ? 1.468 21.205 -6.303 1.00 76.50 86 VAL A N 1
ATOM 678 C CA . VAL A 1 86 ? 1.944 20.039 -5.549 1.00 76.50 86 VAL A CA 1
ATOM 679 C C . VAL A 1 86 ? 3.110 19.404 -6.309 1.00 76.50 86 VAL A C 1
ATOM 681 O O . VAL A 1 86 ? 2.918 18.726 -7.313 1.00 76.50 86 VAL A O 1
ATOM 684 N N . VAL A 1 87 ? 4.336 19.638 -5.837 1.00 76.25 87 VAL A N 1
ATOM 685 C CA . VAL A 1 87 ? 5.560 19.075 -6.444 1.00 76.25 87 VAL A CA 1
ATOM 686 C C . VAL A 1 87 ? 5.882 17.685 -5.888 1.00 76.25 87 VAL A C 1
ATOM 688 O O . VAL A 1 87 ? 6.473 16.850 -6.571 1.00 76.25 87 VAL A O 1
ATOM 691 N N . ALA A 1 88 ? 5.497 17.418 -4.640 1.00 77.25 88 ALA A N 1
ATOM 692 C CA . ALA A 1 88 ? 5.705 16.132 -3.994 1.00 77.25 88 ALA A CA 1
ATOM 693 C C . ALA A 1 88 ? 4.565 15.836 -3.018 1.00 77.25 88 ALA A C 1
ATOM 695 O O . ALA A 1 88 ? 4.323 16.615 -2.098 1.00 77.25 88 ALA A O 1
ATOM 696 N N . ASP A 1 89 ? 3.926 14.681 -3.187 1.00 78.25 89 ASP A N 1
ATOM 697 C CA . ASP A 1 89 ? 2.927 14.169 -2.255 1.00 78.25 89 ASP A CA 1
ATOM 698 C C . ASP A 1 89 ? 3.454 12.905 -1.556 1.00 78.25 89 ASP A C 1
ATOM 700 O O . ASP A 1 89 ? 3.776 11.902 -2.197 1.00 78.25 89 ASP A O 1
ATOM 704 N N . ARG A 1 90 ? 3.592 12.980 -0.227 1.00 79.88 90 ARG A N 1
ATOM 705 C CA . ARG A 1 90 ? 3.971 11.856 0.650 1.00 79.88 90 ARG A CA 1
ATOM 706 C C . ARG A 1 90 ? 2.781 11.282 1.422 1.00 79.88 90 ARG A C 1
ATOM 708 O O . ARG A 1 90 ? 2.964 10.353 2.205 1.00 79.88 90 ARG A O 1
ATOM 715 N N . THR A 1 91 ? 1.593 11.857 1.256 1.00 81.06 91 THR A N 1
ATOM 716 C CA . THR A 1 91 ? 0.369 11.396 1.918 1.00 81.06 91 THR A CA 1
ATOM 717 C C . THR A 1 91 ? -0.181 10.139 1.248 1.00 81.06 91 THR A C 1
ATOM 719 O O . THR A 1 91 ? -0.751 9.278 1.920 1.00 81.06 91 THR A O 1
ATOM 722 N N . GLU A 1 92 ? 0.075 9.979 -0.052 1.00 81.50 92 GLU A N 1
ATOM 723 C CA . GLU A 1 92 ? -0.308 8.799 -0.817 1.00 81.50 92 GLU A CA 1
ATOM 724 C C . GLU A 1 92 ? 0.515 7.568 -0.414 1.00 81.50 92 GLU A C 1
ATOM 726 O O . GLU A 1 92 ? 1.728 7.477 -0.631 1.00 81.50 92 GLU A O 1
ATOM 731 N N . LYS A 1 93 ? -0.173 6.571 0.145 1.00 92.31 93 LYS A N 1
ATOM 732 C CA . LYS A 1 93 ? 0.407 5.267 0.460 1.00 92.31 93 LYS A CA 1
ATOM 733 C C . LYS A 1 93 ? 0.255 4.332 -0.734 1.00 92.31 93 LYS A C 1
ATOM 735 O O . LYS A 1 93 ? -0.840 4.131 -1.244 1.00 92.31 93 LYS A O 1
ATOM 740 N N . ILE A 1 94 ? 1.364 3.724 -1.150 1.00 94.44 94 ILE A N 1
ATOM 741 C CA . ILE A 1 94 ? 1.380 2.722 -2.231 1.00 94.44 94 ILE A CA 1
ATOM 742 C C . ILE A 1 94 ? 0.850 1.372 -1.742 1.00 94.44 94 ILE A C 1
ATOM 744 O O . ILE A 1 94 ? 0.263 0.629 -2.521 1.00 94.44 94 ILE A O 1
ATOM 748 N N . ILE A 1 95 ? 1.0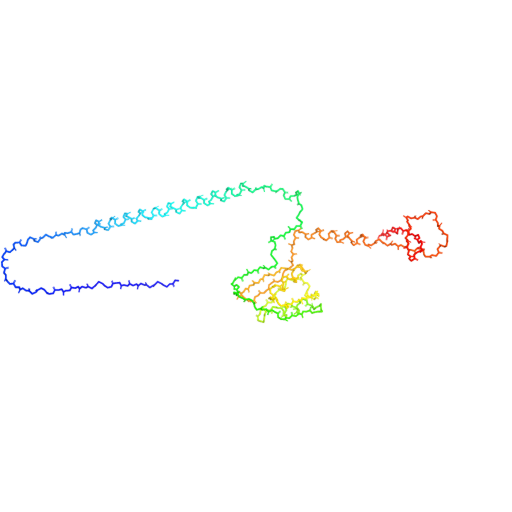51 1.062 -0.460 1.00 97.00 95 ILE A N 1
ATOM 749 C CA . ILE A 1 95 ? 0.552 -0.152 0.180 1.00 97.00 95 ILE A CA 1
ATOM 750 C C . ILE A 1 95 ? -0.401 0.247 1.304 1.00 97.00 95 ILE A C 1
ATOM 752 O O . ILE A 1 95 ? 0.001 0.938 2.245 1.00 97.00 95 ILE A O 1
ATOM 756 N N . ASN A 1 96 ? -1.638 -0.230 1.230 1.00 96.94 96 ASN A N 1
ATOM 757 C CA . ASN A 1 96 ? -2.615 -0.145 2.305 1.00 96.94 96 ASN A CA 1
ATOM 758 C C . ASN A 1 96 ? -2.794 -1.528 2.927 1.00 96.94 96 ASN A C 1
ATOM 760 O O . ASN A 1 96 ? -2.940 -2.522 2.220 1.00 96.94 96 ASN A O 1
ATOM 764 N N . HIS A 1 97 ? -2.786 -1.596 4.256 1.00 97.06 97 HIS A N 1
ATOM 765 C CA . HIS A 1 97 ? -2.968 -2.844 4.992 1.00 97.06 97 HIS A CA 1
ATOM 766 C C . HIS A 1 97 ? -4.332 -2.861 5.676 1.00 97.06 97 HIS A C 1
ATOM 768 O O . HIS A 1 97 ? -4.686 -1.915 6.379 1.00 97.06 97 HIS A O 1
ATOM 774 N N . PHE A 1 98 ? -5.049 -3.969 5.522 1.00 96.94 98 PHE A N 1
ATOM 775 C CA . PHE A 1 98 ? -6.323 -4.250 6.170 1.00 96.94 98 PHE A CA 1
ATOM 776 C C . PHE A 1 98 ? -6.213 -5.551 6.965 1.00 96.94 98 PHE A C 1
ATOM 778 O O . PHE A 1 98 ? -5.652 -6.536 6.489 1.00 96.94 98 PHE A O 1
ATOM 785 N N . GLY A 1 99 ? -6.741 -5.561 8.188 1.00 95.56 99 GLY A N 1
ATOM 786 C CA . GLY A 1 99 ? -6.609 -6.699 9.099 1.00 95.56 99 GLY A CA 1
ATOM 787 C C . GLY A 1 99 ? -5.298 -6.692 9.888 1.00 95.56 99 GLY A C 1
ATOM 788 O O . GLY A 1 99 ? -4.665 -5.650 10.057 1.00 95.56 99 GLY A O 1
ATOM 789 N N . VAL A 1 100 ? -4.923 -7.857 10.422 1.00 94.75 100 VAL A N 1
ATOM 790 C CA . VAL A 1 100 ? -3.766 -7.995 11.317 1.00 94.75 100 VAL A CA 1
ATOM 791 C C . VAL A 1 100 ? -2.571 -8.548 10.533 1.00 94.75 100 VAL A C 1
ATOM 793 O O . VAL A 1 100 ? -2.570 -9.738 10.213 1.00 94.75 100 VAL A O 1
ATOM 796 N N . PRO A 1 101 ? -1.552 -7.728 10.215 1.00 92.75 101 PRO A N 1
ATOM 797 C CA . PRO A 1 101 ? -0.340 -8.230 9.584 1.00 92.75 101 PRO A CA 1
ATOM 798 C C . PRO A 1 101 ? 0.420 -9.169 10.532 1.00 92.75 101 PRO A C 1
ATOM 800 O O . PRO A 1 101 ? 0.412 -8.957 11.749 1.00 92.75 101 PRO A O 1
ATOM 803 N N . PRO A 1 102 ? 1.131 -10.178 10.005 1.00 92.44 102 PRO A N 1
ATOM 804 C CA . PRO A 1 102 ? 2.035 -10.981 10.812 1.00 92.44 102 PRO A CA 1
ATOM 805 C C . PRO A 1 102 ? 3.203 -10.121 11.311 1.00 92.44 102 PRO A C 1
ATOM 807 O O . PRO A 1 102 ? 3.663 -9.205 10.629 1.00 92.44 102 PRO A O 1
ATOM 810 N N . THR A 1 103 ? 3.731 -10.456 12.489 1.00 91.88 103 THR A N 1
ATOM 811 C CA . THR A 1 103 ? 4.855 -9.735 13.112 1.00 91.88 103 THR A CA 1
ATOM 812 C C . THR A 1 103 ? 6.113 -9.736 12.244 1.00 91.88 103 THR A C 1
ATOM 814 O O . THR A 1 103 ? 6.910 -8.802 12.295 1.00 91.88 103 THR A O 1
ATOM 817 N N . GLN A 1 104 ? 6.310 -10.793 11.455 1.00 89.44 104 GLN A N 1
ATOM 818 C CA . GLN A 1 104 ? 7.439 -10.932 10.546 1.00 89.44 104 GLN A CA 1
ATOM 819 C C . GLN A 1 104 ? 6.950 -11.422 9.190 1.00 89.44 104 GLN A C 1
ATOM 821 O O . GLN A 1 104 ? 6.114 -12.322 9.103 1.00 89.44 104 GLN A O 1
ATOM 826 N N . LEU A 1 105 ? 7.501 -10.828 8.134 1.00 89.69 105 LEU A N 1
ATOM 827 C CA . LEU A 1 105 ? 7.255 -11.245 6.763 1.00 89.69 105 LEU A CA 1
ATOM 828 C C . LEU A 1 105 ? 8.462 -12.024 6.251 1.00 89.69 105 LEU A C 1
ATOM 830 O O . LEU A 1 105 ? 9.587 -11.544 6.412 1.00 89.69 105 LEU A O 1
ATOM 834 N N . PRO A 1 106 ? 8.253 -13.197 5.629 1.00 85.12 106 PRO A N 1
ATOM 835 C CA . PRO A 1 106 ? 9.353 -13.962 5.074 1.00 85.12 106 PRO A CA 1
ATOM 836 C C . PRO A 1 106 ? 10.044 -13.162 3.967 1.00 85.12 106 PRO A C 1
ATOM 838 O O . PRO A 1 106 ? 9.405 -12.434 3.196 1.00 85.12 106 PRO A O 1
ATOM 841 N N . ALA A 1 107 ? 11.366 -13.310 3.890 1.00 82.12 107 ALA A N 1
ATOM 842 C CA . ALA A 1 107 ? 12.124 -12.818 2.753 1.00 82.12 107 ALA A CA 1
ATOM 843 C C . ALA A 1 107 ? 11.686 -13.567 1.487 1.00 82.12 107 ALA A C 1
ATOM 845 O O . ALA A 1 107 ? 11.439 -14.773 1.509 1.00 82.12 107 ALA A O 1
ATOM 846 N N . HIS A 1 108 ? 11.595 -12.843 0.382 1.00 81.19 108 HIS A N 1
ATOM 847 C CA . HIS A 1 108 ? 11.171 -13.362 -0.901 1.00 81.19 108 HIS A CA 1
ATOM 848 C C . HIS A 1 108 ? 12.403 -13.583 -1.788 1.00 81.19 108 HIS A C 1
ATOM 850 O O . HIS A 1 108 ? 13.035 -12.637 -2.236 1.00 81.19 108 HIS A O 1
ATOM 856 N N . GLY A 1 109 ? 12.786 -14.837 -2.029 1.00 70.50 109 GLY A N 1
ATOM 857 C CA . GLY A 1 109 ? 14.038 -15.172 -2.725 1.00 70.50 109 GLY A CA 1
ATOM 858 C C . GLY A 1 109 ? 14.023 -15.034 -4.255 1.00 70.50 109 GLY A C 1
ATOM 859 O O . GLY A 1 109 ? 15.031 -15.342 -4.885 1.00 70.50 109 GLY A O 1
ATOM 860 N N . GLY A 1 110 ? 12.905 -14.625 -4.862 1.00 82.12 110 GLY A N 1
ATOM 861 C CA . GLY A 1 110 ? 12.737 -14.582 -6.318 1.00 82.12 110 GLY A CA 1
ATOM 862 C C . GLY A 1 110 ? 13.290 -13.320 -6.989 1.00 82.12 110 GLY A C 1
ATOM 863 O O . GLY A 1 110 ? 13.478 -12.279 -6.358 1.00 82.12 110 GLY A O 1
ATOM 864 N N . ALA A 1 111 ? 13.508 -13.393 -8.302 1.00 83.25 111 ALA A N 1
ATOM 865 C CA . ALA A 1 111 ? 13.750 -12.228 -9.149 1.00 83.25 111 ALA A CA 1
ATOM 866 C C . ALA A 1 111 ? 13.183 -12.459 -10.555 1.00 83.25 111 ALA A C 1
ATOM 868 O O . ALA A 1 111 ? 13.351 -13.531 -11.137 1.00 83.25 111 ALA A O 1
ATOM 869 N N . GLY A 1 112 ? 12.552 -11.431 -11.120 1.00 80.19 112 GLY A N 1
ATOM 870 C CA . GLY A 1 112 ? 12.116 -11.393 -12.513 1.00 80.19 112 GLY A CA 1
ATOM 871 C C . GLY A 1 112 ? 13.110 -10.584 -13.339 1.00 80.19 112 GLY A C 1
ATOM 872 O O . GLY A 1 112 ? 12.934 -9.377 -13.503 1.00 80.19 112 GLY A O 1
ATOM 873 N N . LEU A 1 113 ? 14.166 -11.238 -13.838 1.00 67.69 113 LEU A N 1
ATOM 874 C CA . LEU A 1 113 ? 15.288 -10.579 -14.528 1.00 67.69 113 LEU A CA 1
ATOM 875 C C . LEU A 1 113 ? 14.998 -10.169 -15.985 1.00 67.69 113 LEU A C 1
ATOM 877 O O . LEU A 1 113 ? 15.843 -9.545 -16.618 1.00 67.69 113 LEU A O 1
ATOM 881 N N . GLY A 1 114 ? 13.814 -10.466 -16.521 1.00 65.00 114 GLY A N 1
ATOM 882 C CA . GLY A 1 114 ? 13.491 -10.197 -17.920 1.00 65.00 114 GLY A CA 1
ATOM 883 C C . GLY A 1 114 ? 12.015 -9.915 -18.129 1.00 65.00 114 GLY A C 1
ATOM 884 O O . GLY A 1 114 ? 11.295 -10.806 -18.554 1.00 65.00 114 GLY A O 1
ATOM 885 N N . SER A 1 115 ? 11.595 -8.676 -17.846 1.00 80.69 115 SER A N 1
ATOM 886 C CA . SER A 1 115 ? 10.350 -8.069 -18.345 1.00 80.69 115 SER A CA 1
ATOM 887 C C . SER A 1 115 ? 9.141 -9.011 -18.395 1.00 80.69 115 SER A C 1
ATOM 889 O O . SER A 1 115 ? 8.436 -9.071 -19.405 1.00 80.69 115 SER A O 1
ATOM 891 N N . SER A 1 116 ? 8.918 -9.770 -17.325 1.00 91.94 116 SER A N 1
ATOM 892 C CA . SER A 1 116 ? 7.809 -10.712 -17.266 1.00 91.94 116 SER A CA 1
ATOM 893 C C . SER A 1 116 ? 6.489 -9.938 -17.269 1.00 91.94 116 SER A C 1
ATOM 895 O O . SER A 1 116 ? 6.427 -8.853 -16.679 1.00 91.94 116 SER A O 1
ATOM 897 N N . PRO A 1 117 ? 5.424 -10.475 -17.889 1.00 96.12 117 PRO A N 1
ATOM 898 C CA . PRO A 1 117 ? 4.081 -9.933 -17.732 1.00 96.12 117 PRO A CA 1
ATOM 899 C C . PRO A 1 117 ? 3.732 -9.715 -16.254 1.00 96.12 117 PRO A C 1
ATOM 901 O O . PRO A 1 117 ? 4.103 -10.523 -15.389 1.00 96.12 117 PRO A O 1
ATOM 904 N N . LEU A 1 118 ? 3.016 -8.630 -15.965 1.00 96.06 118 LEU A N 1
ATOM 905 C CA . LEU A 1 118 ? 2.624 -8.237 -14.614 1.00 96.06 118 LEU A CA 1
ATOM 906 C C . LEU A 1 118 ? 1.897 -9.370 -13.889 1.00 96.06 118 LEU A C 1
ATOM 908 O O . LEU A 1 118 ? 2.240 -9.672 -12.750 1.00 96.06 118 LEU A O 1
ATOM 912 N N . TRP A 1 119 ? 0.963 -10.051 -14.555 1.00 96.25 119 TRP A N 1
ATOM 913 C CA . TRP A 1 119 ? 0.212 -11.151 -13.943 1.00 96.25 119 TRP A CA 1
ATOM 914 C C . TRP A 1 119 ? 1.111 -12.313 -13.479 1.00 96.25 119 TRP A C 1
ATOM 916 O O . TRP A 1 119 ? 0.910 -12.835 -12.384 1.00 96.25 119 TRP A O 1
ATOM 926 N N . ILE A 1 120 ? 2.140 -12.676 -14.261 1.00 95.75 120 ILE A N 1
ATOM 927 C CA . ILE A 1 120 ? 3.115 -13.719 -13.885 1.00 95.75 120 ILE A CA 1
ATOM 928 C C . ILE A 1 120 ? 3.921 -13.253 -12.680 1.00 95.75 120 ILE A C 1
ATOM 930 O O . ILE A 1 120 ? 4.138 -14.008 -11.737 1.00 95.75 120 ILE A O 1
ATOM 934 N N . SER A 1 121 ? 4.360 -11.996 -12.713 1.00 95.62 121 SER A N 1
ATOM 935 C CA . SER A 1 121 ? 5.168 -11.417 -11.645 1.00 95.62 121 SER A CA 1
ATOM 936 C C . SER A 1 121 ? 4.399 -11.355 -10.330 1.00 95.62 121 SER A C 1
ATOM 938 O O . SER A 1 121 ? 4.933 -11.758 -9.305 1.00 95.62 121 SER A O 1
ATOM 940 N N . LEU A 1 122 ? 3.136 -10.922 -10.351 1.00 96.25 122 LEU A N 1
ATOM 941 C CA . LEU A 1 122 ? 2.282 -10.893 -9.163 1.00 96.25 122 LEU A CA 1
ATOM 942 C C . LEU A 1 122 ? 2.066 -12.299 -8.594 1.00 96.25 122 LEU A C 1
ATOM 944 O O . LEU A 1 122 ? 2.186 -12.475 -7.386 1.00 96.25 122 LEU A O 1
ATOM 948 N N . ASN A 1 123 ? 1.835 -13.298 -9.451 1.00 95.31 123 ASN A N 1
ATOM 949 C CA . ASN A 1 123 ? 1.696 -14.692 -9.024 1.00 95.31 123 ASN A CA 1
ATOM 950 C C . ASN A 1 123 ? 2.989 -15.268 -8.419 1.00 95.31 123 ASN A C 1
ATOM 952 O O . ASN A 1 123 ? 2.932 -16.120 -7.546 1.00 95.31 123 ASN A O 1
ATOM 956 N N . ALA A 1 124 ? 4.156 -14.808 -8.876 1.00 94.88 124 ALA A N 1
ATOM 957 C CA . ALA A 1 124 ? 5.440 -15.231 -8.326 1.00 94.88 124 ALA A CA 1
ATOM 958 C C . ALA A 1 124 ? 5.795 -14.521 -7.010 1.00 94.88 124 ALA A C 1
ATOM 960 O O . ALA A 1 124 ? 6.494 -15.101 -6.189 1.00 94.88 124 ALA A O 1
ATOM 961 N N . ILE A 1 125 ? 5.365 -13.268 -6.825 1.00 95.62 125 ILE A N 1
ATOM 962 C CA . ILE A 1 125 ? 5.713 -12.435 -5.663 1.00 95.62 125 ILE A CA 1
ATOM 963 C C . ILE A 1 125 ? 4.787 -12.711 -4.479 1.00 95.62 125 ILE A C 1
ATOM 965 O O . ILE A 1 125 ? 5.247 -12.803 -3.339 1.00 95.62 125 ILE A O 1
ATOM 969 N N . VAL A 1 126 ? 3.479 -12.765 -4.736 1.00 96.25 126 VAL A N 1
ATOM 970 C CA . VAL A 1 126 ? 2.461 -12.894 -3.692 1.00 96.25 126 VAL A CA 1
ATOM 971 C C . VAL A 1 126 ? 2.488 -14.326 -3.128 1.00 96.25 126 VAL A C 1
ATOM 973 O O . VAL A 1 126 ? 2.659 -15.263 -3.903 1.00 96.25 126 VAL A O 1
ATOM 976 N N . PRO A 1 127 ? 2.349 -14.526 -1.800 1.00 95.31 127 PRO A N 1
ATOM 977 C CA . PRO A 1 127 ? 2.434 -15.859 -1.207 1.00 95.31 127 PRO A CA 1
ATOM 978 C C . PRO A 1 127 ? 1.377 -16.836 -1.737 1.00 95.31 127 PRO A C 1
ATOM 980 O O . PRO A 1 127 ? 0.256 -16.444 -2.066 1.00 95.31 127 PRO A O 1
ATOM 983 N N . ASP A 1 128 ? 1.710 -18.125 -1.724 1.00 94.44 128 ASP A N 1
ATOM 984 C CA . ASP A 1 128 ? 0.795 -19.185 -2.145 1.00 94.44 128 ASP A CA 1
ATOM 985 C C . ASP A 1 128 ? -0.536 -19.144 -1.373 1.00 94.44 128 ASP A C 1
ATOM 987 O O . ASP A 1 128 ? -0.585 -18.891 -0.166 1.00 94.44 128 ASP A O 1
ATOM 991 N N . GLY A 1 129 ? -1.637 -19.407 -2.081 1.00 95.38 129 GLY A N 1
ATOM 992 C CA . GLY A 1 129 ? -2.994 -19.410 -1.520 1.00 95.38 129 GLY A CA 1
ATOM 993 C C . GLY A 1 129 ? -3.659 -18.033 -1.419 1.00 95.38 129 GLY A C 1
ATOM 994 O O . GLY A 1 129 ? -4.848 -17.958 -1.106 1.00 95.38 129 GLY A O 1
ATOM 995 N N . TRP A 1 130 ? -2.939 -16.952 -1.721 1.00 97.69 130 TRP A N 1
ATOM 996 C CA . TRP A 1 130 ? -3.518 -15.615 -1.819 1.00 97.69 130 TRP A CA 1
ATOM 997 C C . TRP A 1 130 ? -4.172 -15.384 -3.180 1.00 97.69 130 TRP A C 1
ATOM 999 O O . TRP A 1 130 ? -3.782 -15.956 -4.197 1.00 97.69 130 TRP A O 1
ATOM 1009 N N . ARG A 1 131 ? -5.171 -14.499 -3.211 1.00 98.19 131 ARG A N 1
ATOM 1010 C CA . ARG A 1 131 ? -5.849 -14.086 -4.446 1.00 98.19 131 ARG A CA 1
ATOM 1011 C C . ARG A 1 131 ? -5.465 -12.663 -4.811 1.00 98.19 131 ARG A C 1
ATOM 1013 O O . ARG A 1 131 ? -5.520 -11.774 -3.966 1.00 98.19 131 ARG A O 1
ATOM 1020 N N . VAL A 1 132 ? -5.133 -12.445 -6.080 1.00 98.25 132 VAL A N 1
ATOM 1021 C CA . VAL A 1 132 ? -4.801 -11.119 -6.607 1.00 98.25 132 VAL A CA 1
ATOM 1022 C C . VAL A 1 132 ? -5.899 -10.666 -7.560 1.00 98.25 132 VAL A C 1
ATOM 1024 O O . VAL A 1 132 ? -6.164 -11.319 -8.567 1.00 98.25 132 VAL A O 1
ATOM 1027 N N . TYR A 1 133 ? -6.536 -9.545 -7.241 1.00 98.25 133 TYR A N 1
ATOM 1028 C CA . TYR A 1 133 ? -7.510 -8.881 -8.096 1.00 98.25 133 TYR A CA 1
ATOM 1029 C C . TYR A 1 133 ? -6.872 -7.637 -8.686 1.00 98.25 133 TYR A C 1
ATOM 1031 O O . TYR A 1 133 ? -6.205 -6.882 -7.986 1.00 98.25 133 TYR A O 1
ATOM 1039 N N . MET A 1 134 ? -7.081 -7.422 -9.975 1.00 98.06 134 MET A N 1
ATOM 1040 C CA . MET A 1 134 ? -6.538 -6.280 -10.690 1.00 98.06 134 MET A CA 1
ATOM 1041 C C . MET A 1 134 ? -7.690 -5.451 -11.232 1.00 98.06 134 MET A C 1
ATOM 1043 O O . MET A 1 134 ? -8.664 -6.007 -11.746 1.00 98.06 134 MET A O 1
ATOM 1047 N N . ASP A 1 135 ? -7.591 -4.133 -11.095 1.00 97.94 135 ASP A N 1
ATOM 1048 C CA . ASP A 1 135 ? -8.521 -3.229 -11.752 1.00 97.94 135 ASP A CA 1
ATOM 1049 C C . ASP A 1 135 ? -8.489 -3.445 -13.274 1.00 97.94 135 ASP A C 1
ATOM 1051 O O . ASP A 1 135 ? -7.437 -3.702 -13.861 1.00 97.94 135 ASP A O 1
ATOM 1055 N N . LYS A 1 136 ? -9.652 -3.340 -13.924 1.00 97.12 136 LYS A N 1
ATOM 1056 C CA . LYS A 1 136 ? -9.802 -3.598 -15.365 1.00 97.12 136 LYS A CA 1
ATOM 1057 C C . LYS A 1 136 ? -9.020 -2.616 -16.240 1.00 97.12 136 LYS A C 1
ATOM 1059 O O . LYS A 1 136 ? -8.782 -2.917 -17.404 1.00 97.12 136 LYS A O 1
ATOM 1064 N N . SER A 1 137 ? -8.673 -1.448 -15.705 1.00 96.50 137 SER A N 1
ATOM 1065 C CA . SER A 1 137 ? -7.881 -0.426 -16.396 1.00 96.50 137 SER A CA 1
ATOM 1066 C C . SER A 1 137 ? -6.390 -0.765 -16.494 1.00 96.50 137 SER A C 1
ATOM 1068 O O . SER A 1 137 ? -5.676 -0.135 -17.270 1.00 96.50 137 SER A O 1
ATOM 1070 N N . ILE A 1 138 ? -5.905 -1.744 -15.726 1.00 96.88 138 ILE A N 1
ATOM 1071 C CA . ILE A 1 138 ? -4.491 -2.112 -15.700 1.00 96.88 138 ILE A CA 1
ATOM 1072 C C . ILE A 1 138 ? -4.216 -3.183 -16.756 1.00 96.88 138 ILE A C 1
ATOM 1074 O O . ILE A 1 138 ? -4.880 -4.220 -16.807 1.00 96.88 138 ILE A O 1
ATOM 1078 N N . ASP A 1 139 ? -3.184 -2.963 -17.570 1.00 96.88 139 ASP A N 1
ATOM 1079 C CA . ASP A 1 139 ? -2.708 -3.968 -18.514 1.00 96.88 139 ASP A CA 1
ATOM 1080 C C . ASP A 1 139 ? -1.948 -5.092 -17.790 1.00 96.88 139 ASP A C 1
ATOM 1082 O O . ASP A 1 139 ? -0.806 -4.939 -17.353 1.00 96.88 139 ASP A O 1
ATOM 1086 N N . ALA A 1 140 ? -2.570 -6.266 -17.710 1.00 96.75 140 ALA A N 1
ATOM 1087 C CA . ALA A 1 140 ? -1.968 -7.456 -17.121 1.00 96.75 140 ALA A CA 1
ATOM 1088 C C . ALA A 1 140 ? -0.704 -7.938 -17.868 1.00 96.75 140 ALA A C 1
ATOM 1090 O O . ALA A 1 140 ? 0.124 -8.633 -17.271 1.00 96.75 140 ALA A O 1
ATOM 1091 N N . GLN A 1 141 ? -0.544 -7.598 -19.153 1.00 96.62 141 GLN A N 1
ATOM 1092 C CA . GLN A 1 141 ? 0.618 -7.960 -19.975 1.00 96.62 141 GLN A CA 1
ATOM 1093 C C . GLN A 1 141 ? 1.772 -6.959 -19.856 1.00 96.62 141 GLN A C 1
ATOM 1095 O O . GLN A 1 141 ? 2.853 -7.213 -20.399 1.00 96.62 141 GLN A O 1
ATOM 1100 N N . ALA A 1 142 ? 1.581 -5.863 -19.112 1.00 95.12 142 ALA A N 1
ATOM 1101 C CA . ALA A 1 142 ? 2.615 -4.871 -18.879 1.00 95.12 142 ALA A CA 1
ATOM 1102 C C . ALA A 1 142 ? 3.885 -5.538 -18.341 1.00 95.12 142 ALA A C 1
ATOM 1104 O O . ALA A 1 142 ? 3.866 -6.325 -17.391 1.00 95.12 142 ALA A O 1
ATOM 1105 N N . LYS A 1 143 ? 5.009 -5.235 -18.983 1.00 95.69 143 LYS A N 1
ATOM 1106 C CA . LYS A 1 143 ? 6.300 -5.839 -18.666 1.00 95.69 143 LYS A CA 1
ATOM 1107 C C . LYS A 1 143 ? 6.864 -5.215 -17.399 1.00 95.69 143 LYS A C 1
ATOM 1109 O O . LYS A 1 143 ? 7.144 -4.016 -17.366 1.00 95.69 143 LYS A O 1
ATOM 1114 N N . VAL A 1 144 ? 7.109 -6.034 -16.382 1.00 95.06 144 VAL A N 1
ATOM 1115 C CA . VAL A 1 144 ? 7.678 -5.578 -15.112 1.00 95.06 144 VAL A CA 1
ATOM 1116 C C . VAL A 1 144 ? 8.971 -6.315 -14.786 1.00 95.06 144 VAL A C 1
ATOM 1118 O O . VAL A 1 144 ? 9.133 -7.501 -15.061 1.00 95.06 144 VAL A O 1
ATOM 1121 N N . ALA A 1 145 ? 9.917 -5.580 -14.207 1.00 94.25 145 ALA A N 1
ATOM 1122 C CA . ALA A 1 145 ? 11.180 -6.113 -13.714 1.00 94.25 145 ALA A CA 1
ATOM 1123 C C . ALA A 1 145 ? 11.265 -5.869 -12.208 1.00 94.25 145 ALA A C 1
ATOM 1125 O O . ALA A 1 145 ? 11.001 -4.755 -11.738 1.00 94.25 145 ALA A O 1
ATOM 1126 N N . TRP A 1 146 ? 11.640 -6.902 -11.458 1.00 94.31 146 TRP A N 1
ATOM 1127 C CA . TRP A 1 146 ? 11.644 -6.871 -9.998 1.00 94.31 146 TRP A CA 1
ATOM 1128 C C . TRP A 1 146 ? 12.728 -7.781 -9.414 1.00 94.31 146 TRP A C 1
ATOM 1130 O O . TRP A 1 146 ? 13.149 -8.755 -10.038 1.00 94.31 146 TRP A O 1
ATOM 1140 N N . ASN A 1 147 ? 13.188 -7.447 -8.207 1.00 93.12 147 ASN A N 1
ATOM 1141 C CA . ASN A 1 147 ? 14.206 -8.199 -7.480 1.00 93.12 147 ASN A CA 1
ATOM 1142 C C . ASN A 1 147 ? 13.801 -8.321 -6.006 1.00 93.12 147 ASN A C 1
ATOM 1144 O O . ASN A 1 147 ? 13.737 -7.312 -5.300 1.00 93.12 147 ASN A O 1
ATOM 1148 N N . GLY A 1 148 ? 13.535 -9.549 -5.563 1.00 92.44 148 GLY A N 1
ATOM 1149 C CA . GLY A 1 148 ? 13.173 -9.868 -4.186 1.00 92.44 148 GLY A CA 1
ATOM 1150 C C . GLY A 1 148 ? 14.356 -10.105 -3.255 1.00 92.44 148 GLY A C 1
ATOM 1151 O O . GLY A 1 148 ? 14.158 -10.148 -2.047 1.00 92.44 148 GLY A O 1
ATOM 1152 N N . HIS A 1 149 ? 15.587 -10.213 -3.762 1.00 93.31 149 HIS A N 1
ATOM 1153 C CA . HIS A 1 149 ? 16.736 -10.583 -2.940 1.00 93.31 149 HIS A CA 1
ATOM 1154 C C . HIS A 1 149 ? 16.900 -9.661 -1.716 1.00 93.31 149 HIS A C 1
ATOM 1156 O O . HIS A 1 149 ? 17.088 -8.451 -1.852 1.00 93.31 149 HIS A O 1
ATOM 1162 N N . GLY A 1 150 ? 16.804 -10.244 -0.515 1.00 91.69 150 GLY A N 1
ATOM 1163 C CA . GLY A 1 150 ? 16.888 -9.524 0.763 1.00 91.69 150 GLY A CA 1
ATOM 1164 C C . GLY A 1 150 ? 15.651 -8.692 1.134 1.00 91.69 150 GLY A C 1
ATOM 1165 O O . GLY A 1 150 ? 15.702 -7.930 2.096 1.00 91.69 150 GLY A O 1
ATOM 1166 N N . LYS A 1 151 ? 14.541 -8.816 0.399 1.00 94.38 151 LYS A N 1
ATOM 1167 C CA . LYS A 1 151 ? 13.301 -8.054 0.601 1.00 94.38 151 LYS A CA 1
ATOM 1168 C C . LYS A 1 151 ? 12.135 -8.992 0.872 1.00 94.38 151 LYS A C 1
ATOM 1170 O O . LYS A 1 151 ? 12.123 -10.128 0.415 1.00 94.38 151 LYS A O 1
ATOM 1175 N N . ASN A 1 152 ? 11.129 -8.519 1.601 1.00 95.31 152 ASN A N 1
ATOM 1176 C CA . ASN A 1 152 ? 9.845 -9.217 1.665 1.00 95.31 152 ASN A CA 1
ATOM 1177 C C . ASN A 1 152 ? 9.012 -8.913 0.405 1.00 95.31 152 ASN A C 1
ATOM 1179 O O . ASN A 1 152 ? 9.269 -7.937 -0.303 1.00 95.31 152 ASN A O 1
ATOM 1183 N N . TRP A 1 153 ? 7.995 -9.729 0.136 1.00 95.81 153 TRP A N 1
ATOM 1184 C CA . TRP A 1 153 ? 7.149 -9.581 -1.053 1.00 95.81 153 TRP A CA 1
ATOM 1185 C C . TRP A 1 153 ? 6.424 -8.224 -1.127 1.00 95.81 153 TRP A C 1
ATOM 1187 O O . TRP A 1 153 ? 6.235 -7.689 -2.215 1.00 95.81 153 TRP A O 1
ATOM 1197 N N . ILE A 1 154 ? 6.094 -7.608 0.013 1.00 96.94 154 ILE A N 1
ATOM 1198 C CA . ILE A 1 154 ? 5.445 -6.287 0.064 1.00 96.94 154 ILE A CA 1
ATOM 1199 C C . ILE A 1 154 ? 6.390 -5.189 -0.408 1.00 96.94 154 ILE A C 1
ATOM 1201 O O . ILE A 1 154 ? 5.983 -4.306 -1.155 1.00 96.94 154 ILE A O 1
ATOM 1205 N N . ALA A 1 155 ? 7.660 -5.248 -0.012 1.00 96.44 155 ALA A N 1
ATOM 1206 C CA . ALA A 1 155 ? 8.676 -4.318 -0.482 1.00 96.44 155 ALA A CA 1
ATOM 1207 C C . ALA A 1 155 ? 8.885 -4.448 -2.000 1.00 96.44 155 ALA A C 1
ATOM 1209 O O . ALA A 1 155 ? 9.070 -3.444 -2.683 1.00 96.44 155 ALA A O 1
ATOM 1210 N N . VAL A 1 156 ? 8.781 -5.664 -2.547 1.00 96.19 156 VAL A N 1
ATOM 1211 C CA . VAL A 1 156 ? 8.806 -5.878 -4.001 1.00 96.19 156 VAL A CA 1
ATOM 1212 C C . VAL A 1 156 ? 7.576 -5.258 -4.672 1.00 96.19 156 VAL A C 1
ATOM 1214 O O . VAL A 1 156 ? 7.726 -4.532 -5.655 1.00 96.19 156 VAL A O 1
ATOM 1217 N N . LEU A 1 157 ? 6.371 -5.478 -4.131 1.00 96.88 157 LEU A N 1
ATOM 1218 C CA . LEU A 1 157 ? 5.152 -4.839 -4.641 1.00 96.88 157 LEU A CA 1
ATOM 1219 C C . LEU A 1 157 ? 5.243 -3.315 -4.584 1.00 96.88 157 LEU A C 1
ATOM 1221 O O . LEU A 1 157 ? 4.874 -2.652 -5.548 1.00 96.88 157 LEU A O 1
ATOM 1225 N N . TYR A 1 158 ? 5.791 -2.760 -3.503 1.00 96.81 158 TYR A N 1
ATOM 1226 C CA . TYR A 1 158 ? 6.028 -1.327 -3.369 1.00 96.81 158 TYR A CA 1
ATOM 1227 C C . TYR A 1 158 ? 6.903 -0.799 -4.513 1.00 96.81 158 TYR A C 1
ATOM 1229 O O . TYR A 1 158 ? 6.541 0.182 -5.157 1.00 96.81 158 TYR A O 1
ATOM 1237 N N . GLU A 1 159 ? 8.010 -1.471 -4.839 1.00 94.94 159 GLU A N 1
ATOM 1238 C CA . GLU A 1 159 ? 8.878 -1.064 -5.952 1.00 94.94 159 GLU A CA 1
ATOM 1239 C C . GLU A 1 159 ? 8.176 -1.114 -7.307 1.00 94.94 159 GLU A C 1
ATOM 1241 O O . GLU A 1 159 ? 8.346 -0.205 -8.126 1.00 94.94 159 GLU A O 1
ATOM 1246 N N . ILE A 1 160 ? 7.373 -2.153 -7.544 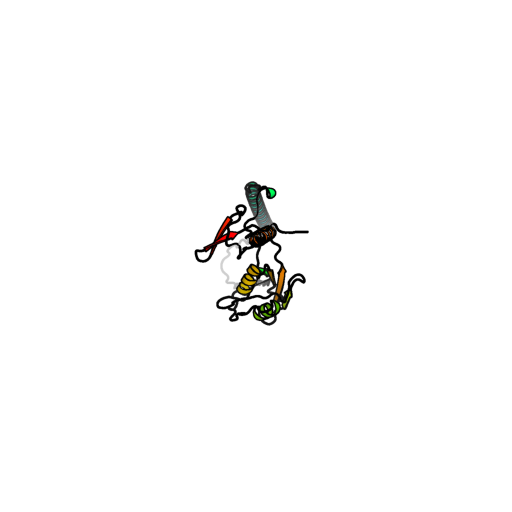1.00 95.56 160 ILE A N 1
ATOM 1247 C CA . ILE A 1 160 ? 6.559 -2.250 -8.758 1.00 95.56 160 ILE A CA 1
ATOM 1248 C C . ILE A 1 160 ? 5.528 -1.117 -8.776 1.00 95.56 160 ILE A C 1
ATOM 1250 O O . ILE A 1 160 ? 5.397 -0.448 -9.794 1.00 95.56 160 ILE A O 1
ATOM 1254 N N . GLY A 1 161 ? 4.856 -0.844 -7.656 1.00 95.31 161 GLY A N 1
ATOM 1255 C CA . GLY A 1 161 ? 3.872 0.233 -7.518 1.00 95.31 161 GLY A CA 1
ATOM 1256 C C . GLY A 1 161 ? 4.449 1.618 -7.779 1.00 95.31 161 GLY A C 1
ATOM 1257 O O . GLY A 1 161 ? 3.842 2.408 -8.497 1.00 95.31 161 GLY A O 1
ATOM 1258 N N . VAL A 1 162 ? 5.661 1.896 -7.289 1.00 92.38 162 VAL A N 1
ATOM 1259 C CA . VAL A 1 162 ? 6.375 3.148 -7.584 1.00 92.38 162 VAL A CA 1
ATOM 1260 C C . VAL A 1 162 ? 6.662 3.272 -9.081 1.00 92.38 162 VAL A C 1
ATOM 1262 O O . VAL A 1 162 ? 6.411 4.324 -9.667 1.00 92.38 162 VAL A O 1
ATOM 1265 N N . LYS A 1 163 ? 7.196 2.214 -9.704 1.00 92.19 163 LYS A N 1
ATOM 1266 C CA . LYS A 1 163 ? 7.621 2.243 -11.113 1.00 92.19 163 LYS A CA 1
ATOM 1267 C C . LYS A 1 163 ? 6.445 2.289 -12.085 1.00 92.19 163 LYS A C 1
ATOM 1269 O O . LYS A 1 163 ? 6.492 3.051 -13.042 1.00 92.19 163 LYS A O 1
ATOM 1274 N N . GLN A 1 164 ? 5.426 1.475 -11.831 1.00 93.19 164 GLN A N 1
ATOM 1275 C CA . GLN A 1 164 ? 4.279 1.267 -12.716 1.00 93.19 164 GLN A CA 1
ATOM 1276 C C . GLN A 1 164 ? 3.050 2.093 -12.324 1.00 93.19 164 GLN A C 1
ATOM 1278 O O . GLN A 1 164 ? 2.023 2.003 -12.983 1.00 93.19 164 GLN A O 1
ATOM 1283 N N . ARG A 1 165 ? 3.154 2.913 -11.269 1.00 93.00 165 ARG A N 1
ATOM 1284 C CA . ARG A 1 165 ? 2.061 3.749 -10.751 1.00 93.00 165 ARG A CA 1
ATOM 1285 C C . ARG A 1 165 ? 0.844 2.923 -10.336 1.00 93.00 165 ARG A C 1
ATOM 1287 O O . ARG A 1 165 ? -0.282 3.217 -10.718 1.00 93.00 165 ARG A O 1
ATOM 1294 N N . TYR A 1 166 ? 1.075 1.915 -9.500 1.00 95.94 166 TYR A N 1
ATOM 1295 C CA . TYR A 1 166 ? 0.009 1.110 -8.900 1.00 95.94 166 TYR A CA 1
ATOM 1296 C C . TYR A 1 166 ? -0.062 1.312 -7.390 1.00 95.94 166 TYR A C 1
ATOM 1298 O O . TYR A 1 166 ? 0.947 1.597 -6.742 1.00 95.94 166 TYR A O 1
ATOM 1306 N N . VAL A 1 167 ? -1.260 1.126 -6.846 1.00 97.00 167 VAL A N 1
ATOM 1307 C CA . VAL A 1 167 ? -1.552 1.059 -5.412 1.00 97.00 167 VAL A CA 1
ATOM 1308 C C . VAL A 1 167 ? -2.061 -0.344 -5.093 1.00 97.00 167 VAL A C 1
ATOM 1310 O O . VAL A 1 167 ? -2.805 -0.930 -5.882 1.00 97.00 167 VAL A O 1
ATOM 1313 N N . TYR A 1 168 ? -1.656 -0.880 -3.944 1.00 98.12 168 TYR A N 1
ATOM 1314 C CA . TYR A 1 168 ? -2.029 -2.212 -3.488 1.00 98.12 168 TYR A CA 1
ATOM 1315 C C . TYR A 1 168 ? -2.771 -2.136 -2.160 1.00 98.12 168 TYR A C 1
ATOM 1317 O O . TYR A 1 168 ? -2.235 -1.648 -1.165 1.00 98.12 168 TYR A O 1
ATOM 1325 N N . ASP A 1 169 ? -3.972 -2.697 -2.136 1.00 98.12 169 ASP A N 1
ATOM 1326 C CA . ASP A 1 169 ? -4.735 -2.928 -0.917 1.00 98.12 169 ASP A CA 1
ATOM 1327 C C . ASP A 1 169 ? -4.555 -4.396 -0.510 1.00 98.12 169 ASP A C 1
ATOM 1329 O O . ASP A 1 169 ? -4.932 -5.306 -1.249 1.00 98.12 169 ASP A O 1
ATOM 1333 N N . ILE A 1 170 ? -3.938 -4.631 0.646 1.00 98.31 170 ILE A N 1
ATOM 1334 C CA . ILE A 1 170 ? -3.604 -5.960 1.164 1.00 98.31 170 ILE A CA 1
ATOM 1335 C C . ILE A 1 170 ? -4.530 -6.274 2.336 1.00 98.31 170 ILE A C 1
ATOM 1337 O O . ILE A 1 170 ? -4.398 -5.669 3.400 1.00 98.31 170 ILE A O 1
ATOM 1341 N N . ASP A 1 171 ? -5.431 -7.239 2.158 1.00 98.12 171 ASP A N 1
ATOM 1342 C CA . ASP A 1 171 ? -6.268 -7.781 3.229 1.00 98.12 171 ASP A CA 1
ATOM 1343 C C . ASP A 1 171 ? -5.652 -9.071 3.780 1.00 98.12 171 ASP A C 1
ATOM 1345 O O . ASP A 1 171 ? -5.678 -10.134 3.149 1.00 98.12 171 ASP A O 1
ATOM 1349 N N . TRP A 1 172 ? -5.097 -8.959 4.987 1.00 97.44 172 TRP A N 1
ATOM 1350 C CA . TRP A 1 172 ? -4.448 -10.046 5.715 1.00 97.44 172 TRP A CA 1
ATOM 1351 C C . TRP A 1 172 ? -5.416 -11.136 6.162 1.00 97.44 172 TRP A C 1
ATOM 1353 O O . TRP A 1 172 ? -5.028 -12.297 6.229 1.00 97.44 172 TRP A O 1
ATOM 1363 N N . ASN A 1 173 ? -6.669 -10.785 6.452 1.00 96.88 173 ASN A N 1
ATOM 1364 C CA . ASN A 1 173 ? -7.654 -11.737 6.955 1.00 96.88 173 ASN A CA 1
ATOM 1365 C C . ASN A 1 173 ? -8.227 -12.589 5.817 1.00 96.88 173 ASN A C 1
ATOM 1367 O O . ASN A 1 173 ? -8.529 -13.766 6.008 1.00 96.88 173 ASN A O 1
ATOM 1371 N N . GLN A 1 174 ? -8.396 -11.990 4.635 1.00 97.81 174 GLN A N 1
ATOM 1372 C CA . GLN A 1 174 ? -8.959 -12.660 3.458 1.00 97.81 174 GLN A CA 1
ATOM 1373 C C . GLN A 1 174 ? -7.902 -13.264 2.523 1.00 97.81 174 GLN A C 1
ATOM 1375 O O . GLN A 1 174 ? -8.275 -13.919 1.541 1.00 97.81 174 GLN A O 1
ATOM 1380 N N . HIS A 1 175 ? -6.616 -13.036 2.813 1.00 97.56 175 HIS A N 1
ATOM 1381 C CA . HIS A 1 175 ? -5.477 -13.377 1.957 1.00 97.56 175 HIS A CA 1
ATOM 1382 C C . HIS A 1 175 ? -5.677 -12.856 0.528 1.00 97.56 175 HIS A C 1
ATOM 1384 O O . HIS A 1 175 ? -5.692 -13.607 -0.453 1.00 97.56 175 HIS A O 1
ATOM 1390 N N . LEU A 1 176 ? -5.908 -11.548 0.425 1.00 97.94 176 LEU A N 1
ATOM 1391 C CA . LEU A 1 176 ? -6.288 -10.890 -0.817 1.00 97.94 176 LEU A CA 1
ATOM 1392 C C . LEU A 1 176 ? -5.419 -9.660 -1.073 1.00 97.94 176 LEU A C 1
ATOM 1394 O O . LEU A 1 176 ? -5.146 -8.878 -0.165 1.00 97.94 176 LEU A O 1
ATOM 1398 N N . VAL A 1 177 ? -5.007 -9.483 -2.327 1.00 98.44 177 VAL A N 1
ATOM 1399 C CA . VAL A 1 177 ? -4.331 -8.277 -2.815 1.00 98.44 177 VAL A CA 1
ATOM 1400 C C . VAL A 1 177 ? -5.170 -7.675 -3.932 1.00 98.44 177 VAL A C 1
ATOM 1402 O O . VAL A 1 177 ? -5.477 -8.352 -4.910 1.00 98.44 177 VAL A O 1
ATOM 1405 N N . LEU A 1 178 ? -5.532 -6.405 -3.805 1.00 98.25 178 LEU A N 1
ATOM 1406 C CA . LEU A 1 178 ? -6.232 -5.650 -4.837 1.00 98.25 178 LEU A CA 1
ATOM 1407 C C . LEU A 1 178 ? -5.286 -4.600 -5.426 1.00 98.25 178 LEU A C 1
ATOM 1409 O O . LEU A 1 178 ? -4.737 -3.779 -4.698 1.00 98.25 178 LEU A O 1
ATOM 1413 N N . VAL A 1 179 ? -5.099 -4.638 -6.742 1.00 98.25 179 VAL A N 1
ATOM 1414 C CA . VAL A 1 179 ? -4.217 -3.743 -7.499 1.00 98.25 179 VAL A CA 1
ATOM 1415 C C . VAL A 1 179 ? -5.058 -2.684 -8.199 1.00 98.25 179 VAL A C 1
ATOM 1417 O O . VAL A 1 179 ? -5.961 -3.019 -8.966 1.00 98.25 179 VAL A O 1
ATOM 1420 N N . LYS A 1 180 ? -4.746 -1.412 -7.956 1.00 97.44 180 LYS A N 1
ATOM 1421 C CA . LYS A 1 180 ? -5.438 -0.252 -8.532 1.00 97.44 180 LYS A CA 1
ATOM 1422 C C . LYS A 1 180 ? -4.452 0.667 -9.253 1.00 97.44 180 LYS A C 1
ATOM 1424 O O . LYS A 1 180 ? -3.300 0.760 -8.816 1.00 97.44 180 LYS A O 1
ATOM 1429 N N . PRO A 1 181 ? -4.874 1.368 -10.321 1.00 95.50 181 PRO A N 1
ATOM 1430 C CA . PRO A 1 181 ? -4.073 2.450 -10.868 1.00 95.50 181 PRO A CA 1
ATOM 1431 C C . PRO A 1 181 ? -3.928 3.545 -9.810 1.00 95.50 181 PRO A C 1
ATOM 1433 O O . PRO A 1 181 ? -4.856 3.839 -9.052 1.00 95.50 181 PRO A O 1
ATOM 1436 N N . ARG A 1 182 ? -2.747 4.146 -9.742 1.00 91.25 182 ARG A N 1
ATOM 1437 C CA . ARG A 1 182 ? -2.519 5.318 -8.909 1.00 91.25 182 ARG A CA 1
ATOM 1438 C C . ARG A 1 182 ? -3.114 6.531 -9.615 1.00 91.25 182 ARG A C 1
ATOM 1440 O O . ARG A 1 182 ? -2.785 6.794 -10.765 1.00 91.25 182 ARG A O 1
ATOM 1447 N N . VAL A 1 183 ? -3.956 7.270 -8.906 1.00 83.88 183 VAL A N 1
ATOM 1448 C CA . VAL A 1 183 ? -4.492 8.555 -9.358 1.00 83.88 183 VAL A CA 1
ATOM 1449 C C . VAL A 1 183 ? -3.836 9.614 -8.484 1.00 83.88 183 VAL A C 1
ATOM 1451 O O . VAL A 1 183 ? -4.297 9.844 -7.370 1.00 83.88 183 VAL A O 1
ATOM 1454 N N . SER A 1 184 ? -2.705 10.170 -8.929 1.00 76.00 184 SER A N 1
ATOM 1455 C CA . SER A 1 184 ? -2.009 11.214 -8.171 1.00 76.00 184 SER A CA 1
ATOM 1456 C C . SER A 1 184 ? -2.292 12.598 -8.730 1.00 76.00 184 SER A C 1
ATOM 1458 O O . SER A 1 184 ? -2.301 12.804 -9.941 1.00 76.00 184 SER A O 1
ATOM 1460 N N . VAL A 1 185 ? -2.433 13.577 -7.835 1.00 67.94 185 VAL A N 1
ATOM 1461 C CA . VAL A 1 185 ? -2.596 14.997 -8.193 1.00 67.94 185 VAL A CA 1
ATOM 1462 C C . VAL A 1 185 ? -1.347 15.549 -8.902 1.00 67.94 185 VAL A C 1
ATOM 1464 O O . VAL A 1 185 ? -1.430 16.521 -9.646 1.00 67.94 185 VAL A O 1
ATOM 1467 N N . VAL A 1 186 ? -0.186 14.912 -8.713 1.00 67.75 186 VAL A N 1
ATOM 1468 C CA . VAL A 1 186 ? 1.097 15.329 -9.308 1.00 67.75 186 VAL A CA 1
ATOM 1469 C C . VAL A 1 186 ? 1.287 14.794 -10.736 1.00 67.75 186 VAL A C 1
ATOM 1471 O O . VAL A 1 186 ? 2.129 15.295 -11.481 1.00 67.75 186 VAL A O 1
ATOM 1474 N N . ASP A 1 187 ? 0.527 13.775 -11.144 1.00 62.34 187 ASP A N 1
ATOM 1475 C CA . ASP A 1 187 ? 0.757 13.080 -12.417 1.00 62.34 187 ASP A CA 1
ATOM 1476 C C . ASP A 1 187 ? 0.496 13.917 -13.691 1.00 62.34 187 ASP A C 1
ATOM 1478 O O . ASP A 1 187 ? 1.336 13.823 -14.593 1.00 62.34 187 ASP A O 1
ATOM 1482 N N . PRO A 1 188 ? -0.512 14.816 -13.766 1.00 61.66 188 PRO A N 1
ATOM 1483 C CA . PRO A 1 188 ? -0.745 15.647 -14.956 1.00 61.66 188 PRO A CA 1
ATOM 1484 C C . PRO A 1 188 ? 0.469 16.505 -15.343 1.00 61.66 188 PRO A C 1
ATOM 1486 O O . PRO A 1 188 ? 0.816 16.646 -16.510 1.00 61.66 188 PRO A O 1
ATOM 1489 N N . LEU A 1 189 ? 1.199 17.014 -14.348 1.00 60.69 189 LEU A N 1
ATOM 1490 C CA . LEU A 1 189 ? 2.372 17.868 -14.559 1.00 60.69 189 LEU A CA 1
ATOM 1491 C C . LEU A 1 189 ? 3.538 17.108 -15.185 1.00 60.69 189 LEU A C 1
ATOM 1493 O O . LEU A 1 189 ? 4.361 17.668 -15.910 1.00 60.69 189 LEU A O 1
ATOM 1497 N N . ARG A 1 190 ? 3.641 15.814 -14.877 1.00 60.41 190 ARG A N 1
ATOM 1498 C CA . ARG A 1 190 ? 4.682 14.961 -15.435 1.00 60.41 190 ARG A CA 1
ATOM 1499 C C . ARG A 1 190 ? 4.351 14.566 -16.868 1.00 60.41 190 ARG A C 1
ATOM 1501 O O . ARG A 1 190 ? 5.281 14.486 -17.670 1.00 60.41 190 ARG A O 1
ATOM 1508 N N . GLU A 1 191 ? 3.080 14.333 -17.180 1.00 66.44 191 GLU A N 1
ATOM 1509 C CA . GLU A 1 191 ? 2.619 14.106 -18.552 1.00 66.44 191 GLU A CA 1
ATOM 1510 C C . GLU A 1 191 ? 2.912 15.336 -19.416 1.00 66.44 191 GLU A C 1
ATOM 1512 O O . GLU A 1 191 ? 3.668 15.205 -20.375 1.00 66.44 191 GLU A O 1
ATOM 1517 N N . GLU A 1 192 ? 2.523 16.539 -18.978 1.00 63.94 192 GLU A N 1
ATOM 1518 C CA . GLU A 1 192 ? 2.836 17.796 -19.679 1.00 63.94 192 GLU A CA 1
ATOM 1519 C C . GLU A 1 192 ? 4.346 18.006 -19.887 1.00 63.94 192 GLU A C 1
ATOM 1521 O O . GLU A 1 192 ? 4.799 18.398 -20.965 1.00 63.94 192 GLU A O 1
ATOM 1526 N N . MET A 1 193 ? 5.172 17.736 -18.868 1.00 64.56 193 MET A N 1
ATOM 1527 C CA . MET A 1 193 ? 6.629 17.834 -19.013 1.00 64.56 193 MET A CA 1
ATOM 1528 C C . MET A 1 193 ? 7.196 16.780 -19.967 1.00 64.56 193 MET A C 1
ATOM 1530 O O . MET A 1 193 ? 8.186 17.045 -20.649 1.00 64.56 193 MET A O 1
ATOM 1534 N N . THR A 1 194 ? 6.602 15.587 -20.013 1.00 67.62 194 THR A N 1
ATOM 1535 C CA . THR A 1 194 ? 7.048 14.509 -20.901 1.00 67.62 194 THR A CA 1
ATOM 1536 C C . THR A 1 194 ? 6.652 14.802 -22.342 1.00 67.62 194 THR A C 1
ATOM 1538 O O . THR A 1 194 ? 7.484 14.620 -23.226 1.00 67.62 194 THR A O 1
ATOM 1541 N N . GLU A 1 195 ? 5.447 15.320 -22.575 1.00 71.62 195 GLU A N 1
ATOM 1542 C CA . GLU A 1 195 ? 4.979 15.795 -23.879 1.00 71.62 195 GLU A CA 1
ATOM 1543 C C . GLU A 1 195 ? 5.863 16.932 -24.390 1.00 71.62 195 GLU A C 1
ATOM 1545 O O . GLU A 1 195 ? 6.468 16.796 -25.452 1.00 71.62 195 GLU A O 1
ATOM 1550 N N . ARG A 1 196 ? 6.103 17.972 -23.580 1.00 65.06 196 ARG A N 1
ATOM 1551 C CA . ARG A 1 196 ? 7.033 19.061 -23.936 1.00 65.06 196 ARG A CA 1
ATOM 1552 C C . ARG A 1 196 ? 8.454 18.564 -24.200 1.00 65.06 196 ARG A C 1
ATOM 1554 O O . ARG A 1 196 ? 9.137 19.062 -25.094 1.00 65.06 196 ARG A O 1
ATOM 1561 N N . ALA A 1 197 ? 8.933 17.577 -23.443 1.00 61.69 197 ALA A N 1
ATOM 1562 C CA . ALA A 1 197 ? 10.248 16.982 -23.673 1.00 61.69 197 ALA A CA 1
ATOM 1563 C C . ALA A 1 197 ? 10.294 16.118 -24.948 1.00 61.69 197 ALA A C 1
ATOM 1565 O O . ALA A 1 197 ? 11.342 16.041 -25.593 1.00 61.69 197 ALA A O 1
ATOM 1566 N N . GLN A 1 198 ? 9.193 15.461 -25.320 1.00 61.91 198 GLN A N 1
ATOM 1567 C CA . GLN A 1 198 ? 9.069 14.703 -26.567 1.00 61.91 198 GLN A CA 1
ATOM 1568 C C . GLN A 1 198 ? 8.946 15.629 -27.782 1.00 61.91 198 GLN A C 1
ATOM 1570 O O . GLN A 1 198 ? 9.606 15.378 -28.790 1.00 61.91 198 GLN A O 1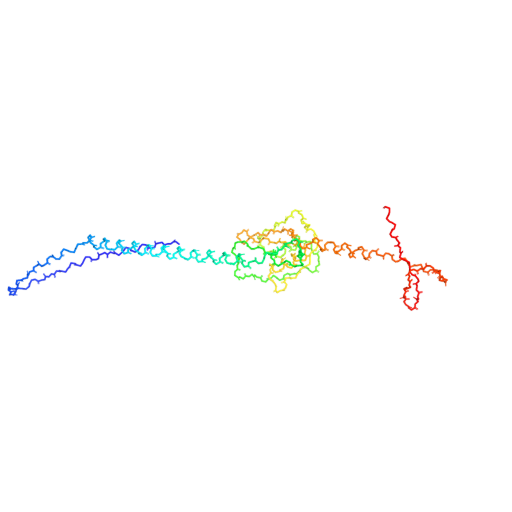
ATOM 1575 N N . GLU A 1 199 ? 8.201 16.728 -27.666 1.00 62.59 199 GLU A N 1
ATOM 1576 C CA . GLU A 1 199 ? 8.159 17.811 -28.653 1.00 62.59 199 GLU A CA 1
ATOM 1577 C C . GLU A 1 199 ? 9.551 18.420 -28.858 1.00 62.59 199 GLU A C 1
ATOM 1579 O O . GLU A 1 199 ? 10.031 18.505 -29.988 1.00 62.59 199 GLU A O 1
ATOM 1584 N N . ALA A 1 200 ? 10.273 18.731 -27.775 1.00 59.72 200 ALA A N 1
ATOM 1585 C CA . ALA A 1 200 ? 11.639 19.251 -27.856 1.00 59.72 200 ALA A CA 1
ATOM 1586 C C . ALA A 1 200 ? 12.617 18.264 -28.530 1.00 59.72 200 ALA A C 1
ATOM 1588 O O . ALA A 1 200 ? 13.502 18.670 -29.290 1.00 59.72 200 ALA A O 1
ATOM 1589 N N . LYS A 1 201 ? 12.447 16.955 -28.297 1.00 56.72 201 L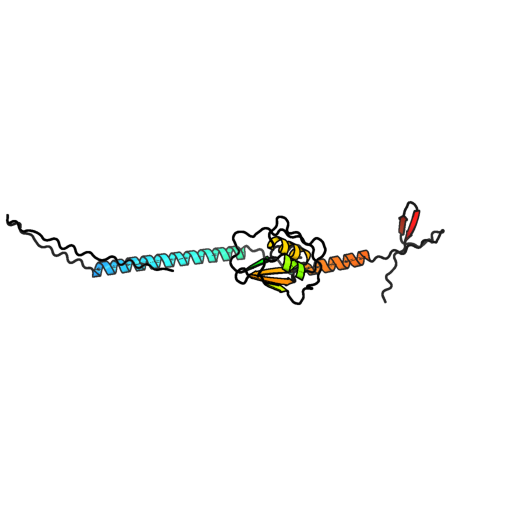YS A N 1
ATOM 1590 C CA . LYS A 1 201 ? 13.248 15.894 -28.936 1.00 56.72 201 LYS A CA 1
ATOM 1591 C C . LYS A 1 201 ? 12.896 15.653 -30.408 1.00 56.72 201 LYS A C 1
ATOM 1593 O O . LYS A 1 201 ? 13.717 15.078 -31.116 1.00 56.72 201 LYS A O 1
ATOM 1598 N N . LYS A 1 202 ? 11.735 16.105 -30.891 1.00 52.31 202 LYS A N 1
ATOM 1599 C CA . LYS A 1 202 ? 11.286 15.963 -32.290 1.00 52.31 202 LYS A CA 1
ATOM 1600 C C . LYS A 1 202 ? 11.803 17.057 -33.233 1.00 52.31 202 LYS A C 1
ATOM 1602 O O . LYS A 1 202 ? 11.305 17.181 -34.352 1.00 52.31 202 LYS A O 1
ATOM 1607 N N . THR A 1 203 ? 12.827 17.823 -32.853 1.00 53.59 203 THR A N 1
ATOM 1608 C CA . THR A 1 203 ? 13.453 18.774 -33.784 1.00 53.59 203 THR A CA 1
ATOM 1609 C C . THR A 1 203 ? 14.255 18.002 -34.840 1.00 53.59 203 THR A C 1
ATOM 1611 O O . THR A 1 203 ? 15.388 17.593 -34.596 1.00 53.59 203 THR A O 1
ATOM 1614 N N . HIS A 1 204 ? 13.662 17.770 -36.013 1.00 53.19 204 HIS A N 1
ATOM 1615 C CA . HIS A 1 204 ? 14.344 17.137 -37.140 1.00 53.19 204 HIS A CA 1
ATOM 1616 C C . HIS A 1 204 ? 15.364 18.123 -37.718 1.00 53.19 204 HIS A C 1
ATOM 1618 O O . HIS A 1 204 ? 15.008 19.143 -38.310 1.00 53.19 204 HIS A O 1
ATOM 1624 N N . ILE A 1 205 ? 16.646 17.834 -37.513 1.00 55.00 205 ILE A N 1
ATOM 1625 C CA . ILE A 1 205 ? 17.737 18.566 -38.150 1.00 55.00 205 ILE A CA 1
ATOM 1626 C C . ILE A 1 205 ? 18.012 17.864 -39.477 1.00 55.00 205 ILE A C 1
ATOM 1628 O O . ILE A 1 205 ? 18.529 16.748 -39.492 1.00 55.00 205 ILE A O 1
ATOM 1632 N N . ILE A 1 206 ? 17.635 18.499 -40.586 1.00 57.56 206 ILE A N 1
ATOM 1633 C CA . ILE A 1 206 ? 17.996 18.020 -41.920 1.00 57.56 206 ILE A CA 1
ATOM 1634 C C . ILE A 1 206 ? 19.432 18.477 -42.173 1.00 57.56 206 ILE A C 1
ATOM 1636 O O . ILE A 1 206 ? 19.743 19.667 -42.095 1.00 57.56 206 ILE A O 1
ATOM 1640 N N . ILE A 1 207 ? 20.310 17.508 -42.414 1.00 56.66 207 ILE A N 1
ATOM 1641 C CA . ILE A 1 207 ? 21.709 17.739 -42.758 1.00 56.66 207 ILE A CA 1
ATOM 1642 C C . ILE A 1 207 ? 21.811 17.595 -44.277 1.00 56.66 207 ILE A C 1
ATOM 1644 O O . ILE A 1 207 ? 21.717 16.486 -44.800 1.00 56.66 207 ILE A O 1
ATOM 1648 N N . GLU A 1 208 ? 21.968 18.710 -44.987 1.00 59.75 208 GLU A N 1
ATOM 1649 C CA . GLU A 1 208 ? 22.222 18.709 -46.430 1.00 59.75 208 GLU A CA 1
ATOM 1650 C C . GLU A 1 208 ? 23.706 18.382 -46.651 1.00 59.75 208 GLU A C 1
ATOM 1652 O O . GLU A 1 208 ? 24.587 19.191 -46.369 1.00 59.75 208 GLU A O 1
ATOM 1657 N N . ALA A 1 209 ? 23.996 17.146 -47.062 1.00 52.66 209 ALA A N 1
ATOM 1658 C CA . ALA A 1 209 ? 25.358 16.610 -47.075 1.00 52.66 209 ALA A CA 1
ATOM 1659 C C . ALA A 1 209 ? 26.182 16.957 -48.332 1.00 52.66 209 ALA A C 1
ATOM 1661 O O . ALA A 1 209 ? 27.374 16.663 -48.346 1.00 52.66 209 ALA A O 1
ATOM 1662 N N . ASP A 1 210 ? 25.590 17.588 -49.354 1.00 54.56 210 ASP A N 1
ATOM 1663 C CA . ASP A 1 210 ? 26.176 17.607 -50.708 1.00 54.56 210 ASP A CA 1
ATOM 1664 C C . ASP A 1 210 ? 26.465 18.989 -51.319 1.00 54.56 210 ASP A C 1
ATOM 1666 O O . ASP A 1 210 ? 26.896 19.070 -52.468 1.00 54.56 210 ASP A O 1
ATOM 1670 N N . SER A 1 211 ? 26.316 20.096 -50.589 1.00 51.09 211 SER A N 1
ATOM 1671 C CA . SER A 1 211 ? 26.726 21.406 -51.114 1.00 51.09 211 SER A CA 1
ATOM 1672 C C . SER A 1 211 ? 28.155 21.745 -50.674 1.00 51.09 211 SER A C 1
ATOM 1674 O O . SER A 1 211 ? 28.386 22.152 -49.535 1.00 51.09 211 SER A O 1
ATOM 1676 N N . ALA A 1 212 ? 29.123 21.582 -51.582 1.00 54.94 212 ALA A N 1
ATOM 1677 C CA . ALA A 1 212 ? 30.512 22.026 -51.399 1.00 54.94 212 ALA A CA 1
ATOM 1678 C C . ALA A 1 212 ? 30.647 23.559 -51.272 1.00 54.94 212 ALA A C 1
ATOM 1680 O O . ALA A 1 212 ? 31.666 24.045 -50.784 1.00 54.94 212 ALA A O 1
ATOM 1681 N N . ASP A 1 213 ? 29.601 24.298 -51.639 1.00 59.34 213 ASP A N 1
ATOM 1682 C CA . ASP A 1 213 ? 29.502 25.740 -51.473 1.00 59.34 213 ASP A CA 1
ATOM 1683 C C . ASP A 1 213 ? 28.494 26.059 -50.367 1.00 59.34 213 ASP A C 1
ATOM 1685 O O . ASP A 1 213 ? 27.377 25.544 -50.359 1.00 59.34 213 ASP A O 1
ATOM 1689 N N . LEU A 1 214 ? 28.897 26.899 -49.412 1.00 51.84 214 LEU A N 1
ATOM 1690 C CA . LEU A 1 214 ? 28.034 27.395 -48.340 1.00 51.84 214 LEU A CA 1
ATOM 1691 C C . LEU A 1 214 ? 26.991 28.359 -48.944 1.00 51.84 214 LEU A C 1
ATOM 1693 O O . LEU A 1 214 ? 27.377 29.466 -49.319 1.00 51.84 214 LEU A O 1
ATOM 1697 N N . PRO A 1 215 ? 25.684 28.028 -49.011 1.00 53.88 215 PRO A N 1
ATOM 1698 C CA . PRO A 1 215 ? 24.673 29.035 -49.338 1.00 53.88 215 PRO A CA 1
ATOM 1699 C C . PRO A 1 215 ? 24.628 30.075 -48.208 1.00 53.88 215 PRO A C 1
ATOM 1701 O O . PRO A 1 215 ? 24.803 29.705 -47.048 1.00 53.88 215 PRO A O 1
ATOM 1704 N N . GLU A 1 216 ? 24.396 31.361 -48.484 1.00 58.78 216 GLU A N 1
ATOM 1705 C CA . GLU A 1 216 ? 24.445 32.428 -47.460 1.00 58.78 216 GLU A CA 1
ATOM 1706 C C . GLU A 1 216 ? 23.355 32.289 -46.366 1.00 58.78 216 GLU A C 1
ATOM 1708 O O . GLU A 1 216 ? 23.529 32.763 -45.246 1.00 58.78 216 GLU A O 1
ATOM 1713 N N . GLU A 1 217 ? 22.290 31.516 -46.598 1.00 58.41 217 GLU A N 1
ATOM 1714 C CA . GLU A 1 217 ? 21.076 31.512 -45.761 1.00 58.41 217 GLU A CA 1
ATOM 1715 C C . GLU A 1 217 ? 20.877 30.225 -44.937 1.00 58.41 217 GLU A C 1
ATOM 1717 O O . GLU A 1 217 ? 20.123 29.335 -45.311 1.00 58.41 217 GLU A O 1
ATOM 1722 N N . GLY A 1 218 ? 21.538 30.068 -43.791 1.00 56.66 218 GLY A N 1
ATOM 1723 C CA . GLY A 1 218 ? 21.302 28.892 -42.940 1.00 56.66 218 GLY A CA 1
ATOM 1724 C C . GLY A 1 218 ? 21.514 29.203 -41.470 1.00 56.66 218 GLY A C 1
ATOM 1725 O O . GLY A 1 218 ? 22.447 29.921 -41.122 1.00 56.66 218 GLY A O 1
ATOM 1726 N N . ASP A 1 219 ? 20.626 28.659 -40.641 1.00 63.19 219 ASP A N 1
ATOM 1727 C CA . ASP A 1 219 ? 20.386 29.087 -39.257 1.00 63.19 219 ASP A CA 1
ATOM 1728 C C . ASP A 1 219 ? 21.462 28.635 -38.251 1.00 63.19 219 ASP A C 1
ATOM 1730 O O . ASP A 1 219 ? 21.424 29.025 -37.084 1.00 63.19 219 ASP A O 1
ATOM 1734 N N . GLY A 1 220 ? 22.430 27.812 -38.667 1.00 65.56 220 GLY A N 1
ATOM 1735 C CA . GLY A 1 220 ? 23.539 27.400 -37.810 1.00 65.56 220 GLY A CA 1
ATOM 1736 C C . GLY A 1 220 ? 24.554 26.479 -38.486 1.00 65.56 220 GLY A C 1
ATOM 1737 O O . GLY A 1 220 ? 24.345 25.973 -39.590 1.00 65.56 220 GLY A O 1
ATOM 1738 N N . VAL A 1 221 ? 25.673 26.253 -37.795 1.00 68.50 221 VAL A N 1
ATOM 1739 C CA . VAL A 1 221 ? 26.767 25.369 -38.220 1.00 68.50 221 VAL A CA 1
ATOM 1740 C C . VAL A 1 221 ? 26.974 24.296 -37.152 1.00 68.50 221 VAL A C 1
ATOM 1742 O O . VAL A 1 221 ? 27.181 24.615 -35.983 1.00 68.50 221 VAL A O 1
ATOM 1745 N N . LEU A 1 222 ? 26.924 23.025 -37.551 1.00 68.94 222 LEU A N 1
ATOM 1746 C CA . LEU A 1 222 ? 27.175 21.862 -36.704 1.00 68.94 222 LEU A CA 1
ATOM 1747 C C . LEU A 1 222 ? 28.514 21.233 -37.109 1.00 68.94 222 LEU A C 1
ATOM 1749 O O . LEU A 1 222 ? 28.712 20.878 -38.267 1.00 68.94 222 LEU A O 1
ATOM 1753 N N . VAL A 1 223 ? 29.452 21.086 -36.174 1.00 71.19 223 VAL A N 1
ATOM 1754 C CA . VAL A 1 223 ? 30.756 20.468 -36.465 1.00 71.19 223 VAL A CA 1
ATOM 1755 C C . VAL A 1 223 ? 30.687 18.972 -36.162 1.00 71.19 223 VAL A C 1
ATOM 1757 O O . VAL A 1 223 ? 30.569 18.583 -35.003 1.00 71.19 223 VAL A O 1
ATOM 1760 N N . ILE A 1 224 ? 30.789 18.130 -37.193 1.00 66.44 224 ILE A N 1
ATOM 1761 C CA . ILE A 1 224 ? 30.841 16.666 -37.065 1.00 66.44 224 ILE A CA 1
ATOM 1762 C C . ILE A 1 224 ? 32.208 16.198 -37.573 1.00 66.44 224 ILE A C 1
ATOM 1764 O O . ILE A 1 224 ? 32.584 16.471 -38.711 1.00 66.44 224 ILE A O 1
ATOM 1768 N N . ASN A 1 225 ? 32.977 15.498 -36.732 1.00 65.19 225 ASN A N 1
ATOM 1769 C CA . ASN A 1 225 ? 34.306 14.963 -37.075 1.00 65.19 225 ASN A CA 1
ATOM 1770 C C . ASN A 1 225 ? 35.291 16.018 -37.630 1.00 65.19 225 ASN A C 1
ATOM 1772 O O . ASN A 1 225 ? 36.055 15.745 -38.553 1.00 65.19 225 ASN A O 1
ATOM 1776 N N . GLY A 1 226 ? 35.252 17.243 -37.096 1.00 70.56 226 GLY A N 1
ATOM 1777 C CA . GLY A 1 226 ? 36.125 18.343 -37.525 1.00 70.56 226 GLY A CA 1
ATOM 1778 C C . GLY A 1 226 ? 35.733 19.002 -38.852 1.00 70.56 226 GLY A C 1
ATOM 1779 O O . GLY A 1 226 ? 36.409 19.934 -39.279 1.00 70.56 226 GLY A O 1
ATOM 1780 N N . ARG A 1 227 ? 34.638 18.570 -39.491 1.00 66.44 227 ARG A N 1
ATOM 1781 C CA . ARG A 1 227 ? 34.040 19.254 -40.644 1.00 66.44 227 ARG A CA 1
ATOM 1782 C C . ARG A 1 227 ? 32.815 20.040 -40.195 1.00 66.44 227 ARG A C 1
ATOM 1784 O O . ARG A 1 227 ? 31.922 19.499 -39.546 1.00 66.44 227 ARG A O 1
ATOM 1791 N N . ALA A 1 228 ? 32.798 21.327 -40.520 1.00 65.88 228 ALA A N 1
ATOM 1792 C CA . ALA A 1 228 ? 31.639 22.185 -40.327 1.00 65.88 228 ALA A CA 1
ATOM 1793 C C . ALA A 1 228 ? 30.578 21.835 -41.378 1.00 65.88 228 ALA A C 1
ATOM 1795 O O . ALA A 1 228 ? 30.849 21.905 -42.573 1.00 65.88 228 ALA A O 1
ATOM 1796 N N . VAL A 1 229 ? 29.388 21.448 -40.928 1.00 69.38 229 VAL A N 1
ATOM 1797 C CA . VAL A 1 229 ? 28.238 21.122 -41.773 1.00 69.38 229 VAL A CA 1
ATOM 1798 C C . VAL A 1 229 ? 27.115 22.098 -41.439 1.00 69.38 229 VAL A C 1
ATOM 1800 O O . VAL A 1 229 ? 26.798 22.309 -40.266 1.00 69.38 229 VAL A O 1
ATOM 1803 N N . LYS A 1 230 ? 26.534 22.747 -42.451 1.00 69.62 230 LYS A N 1
ATOM 1804 C CA . LYS A 1 230 ? 25.441 23.699 -42.228 1.00 69.62 230 LYS A CA 1
ATOM 1805 C C . LYS A 1 230 ? 24.164 22.938 -41.883 1.00 69.62 230 LYS A C 1
ATOM 1807 O O . LYS A 1 230 ? 23.890 21.886 -42.453 1.00 69.62 230 LYS A O 1
ATOM 1812 N N . VAL A 1 231 ? 23.394 23.462 -40.937 1.00 67.00 231 VAL A N 1
ATOM 1813 C CA . VAL A 1 231 ? 22.124 22.866 -40.518 1.00 67.00 231 VAL A CA 1
ATOM 1814 C C . VAL A 1 231 ? 21.005 23.884 -40.655 1.00 67.00 231 VAL A C 1
ATOM 1816 O O . VAL A 1 231 ? 21.168 25.056 -40.311 1.00 67.00 231 VAL A O 1
ATOM 1819 N N . ARG A 1 232 ? 19.849 23.431 -41.140 1.00 69.75 232 ARG A N 1
ATOM 1820 C CA . ARG A 1 232 ? 18.618 24.222 -41.167 1.00 69.75 232 ARG A CA 1
ATOM 1821 C C . ARG A 1 232 ? 17.588 23.553 -40.273 1.00 69.75 232 ARG A C 1
ATOM 1823 O O . ARG A 1 232 ? 17.439 22.330 -40.284 1.00 69.75 232 ARG A O 1
ATOM 1830 N N . ARG A 1 233 ? 16.870 24.351 -39.481 1.00 60.50 233 ARG A N 1
ATOM 1831 C CA . ARG A 1 233 ? 15.746 23.828 -38.705 1.00 60.50 233 ARG A CA 1
ATOM 1832 C C . ARG A 1 233 ? 14.613 23.537 -39.688 1.00 60.50 233 ARG A C 1
ATOM 1834 O O . ARG A 1 233 ? 14.086 24.464 -40.302 1.00 60.50 233 ARG A O 1
ATOM 1841 N N . ALA A 1 234 ? 14.248 22.269 -39.859 1.00 58.97 234 ALA A N 1
ATOM 1842 C CA . ALA A 1 234 ? 13.057 21.939 -40.626 1.00 58.97 234 ALA A CA 1
ATOM 1843 C C . ALA A 1 234 ? 11.845 22.501 -39.870 1.00 58.97 234 ALA A C 1
ATOM 1845 O O . ALA A 1 234 ? 11.642 22.179 -38.697 1.00 58.97 234 ALA A O 1
ATOM 1846 N N . ARG A 1 235 ? 11.058 23.378 -40.506 1.00 52.84 235 ARG A N 1
ATOM 1847 C CA . ARG A 1 235 ? 9.711 23.659 -39.998 1.00 52.84 235 ARG A CA 1
ATOM 1848 C C . ARG A 1 235 ? 8.915 22.372 -40.171 1.00 52.84 235 ARG A C 1
ATOM 1850 O O . ARG A 1 235 ? 8.924 21.809 -41.263 1.00 52.84 235 ARG A O 1
ATOM 1857 N N . SER A 1 236 ? 8.292 21.905 -39.093 1.00 48.31 236 SER A N 1
ATOM 1858 C CA . SER A 1 236 ? 7.344 20.796 -39.163 1.00 48.31 236 SER A CA 1
ATOM 1859 C C . SER A 1 236 ? 6.289 21.153 -40.209 1.00 48.31 236 SER A C 1
ATOM 1861 O O . SER A 1 236 ? 5.622 22.179 -40.075 1.00 48.31 236 SER A O 1
ATOM 1863 N N . LEU A 1 237 ? 6.213 20.372 -41.284 1.00 52.16 237 LEU A N 1
ATOM 1864 C CA . LEU A 1 237 ? 5.071 20.374 -42.192 1.00 52.16 237 LEU A CA 1
ATOM 1865 C C . LEU A 1 237 ? 3.973 19.590 -41.472 1.00 52.16 237 LEU A C 1
ATOM 1867 O O . LEU A 1 237 ? 3.880 18.375 -41.618 1.00 52.16 237 LEU A O 1
ATOM 1871 N N . GLU A 1 238 ? 3.231 20.274 -40.607 1.00 44.75 238 GLU A N 1
ATOM 1872 C CA . GLU A 1 238 ? 1.925 19.804 -40.151 1.00 44.75 238 GLU A CA 1
ATOM 1873 C C . GLU A 1 238 ? 0.875 20.412 -41.088 1.00 44.75 238 GLU A C 1
ATOM 1875 O O . GLU A 1 238 ? 0.662 21.626 -41.067 1.00 44.75 238 GLU A O 1
ATOM 1880 N N . ASP A 1 239 ? 0.303 19.557 -41.942 1.00 37.75 239 ASP A N 1
ATOM 1881 C CA . ASP A 1 239 ? -1.078 19.673 -42.430 1.00 37.75 239 ASP A CA 1
ATOM 1882 C C . ASP A 1 239 ? -2.009 18.986 -41.417 1.00 37.75 239 ASP A C 1
ATOM 1884 O O . ASP A 1 239 ? -1.621 17.901 -40.911 1.00 37.75 239 ASP A O 1
#

Organism: NCBI:txid49186

Radius of gyration: 41.51 Å; chains: 1; bounding box: 66×57×142 Å

Foldseek 3Di:
DDDDDDDDDDDDDDDDDDDDDDDDDPPDPDPPPPPVVVVVVVVVVVVVVVVVVVVVVVVVVVVVVVVVVVVVVVPDDDDPPVVDDCQDDPPDDQEAEADDDDPDADQQQDWDAWFAFQQVVCVSLQDPPAEEAEDPPDRSRGGDGFGRVVHHSVVRSSVRCVVVQWHWYQYPVRSYIYIDHHDDSNVVVVVVVVVVVVVVVPFDKDFPPDDPDDDPDADDWDQDPNDTTTTHGDDPPDD

Sequence (239 aa):
MKYMKRNLGIAALIGTIALSLGTEAQARLVIIQHDQAAIIKEQEREKAELEAKLEAEQLARIQEKEEEIKAVEEAKVRFDVNSYQVVADRTEKIINHFGVPPTQLPAHGGAGLGSSPLWISLNAIVPDGWRVYMDKSIDAQAKVAWNGHGKNWIAVLYEIGVKQRYVYDIDWNQHLVLVKPRVSVVDPLREEMTERAQEAKKTHIIIEADSADLPEEGDGVLVINGRAVKVRRARSLED